Protein AF-A0A4Q6FLX8-F1 (afdb_monomer_lite)

Foldseek 3Di:
DDDDDDDDDDDDDDDDDDPDPVVVVVVVVVVVVVPPPPPPQQKEKEAEAAPDKDKKKKFFFPDVVVTDTDDIDIDIHPDIDIDGFGWMWIWWPQEIDIDGGDGHYYYYWYWAKEFEAELDDADPQAWWKKWHQRDPVVSDIDMDIPDGMTTYTAAWGWMQTLNRIDIDGNVPDPDRPHHYYHYFFWEKEAEADDPPDPPFFWKWKDAPPHPDPDIDIHTHPHIHIGHFHWMWIFFQQAIDIDGGDGSHYYYFFWFKEAEEEPPVDDCPVPCVPPVDDKWKDKQNDGTDDHGDMGTGGFAWIWIDIVVAPDIDIDGTDGPWYQYKYKDKDFQQDVDDPPDPVRRTDIHIDIHHDPDTDD

Radius of gyration: 36.58 Å; chains: 1; bounding box: 64×82×122 Å

pLDDT: mean 79.37, std 19.69, range [26.92, 97.81]

Structure (mmCIF, N/CA/C/O backbone):
data_AF-A0A4Q6FLX8-F1
#
_entry.id   AF-A0A4Q6FLX8-F1
#
loop_
_atom_site.group_PDB
_atom_site.id
_atom_site.type_symbol
_atom_site.label_atom_id
_atom_site.label_alt_id
_atom_site.label_comp_id
_atom_site.label_asym_id
_atom_site.label_entity_id
_atom_site.label_seq_id
_atom_site.pdbx_PDB_ins_code
_atom_site.Cartn_x
_atom_site.Cartn_y
_atom_site.Cartn_z
_atom_site.occupancy
_atom_site.B_iso_or_equiv
_atom_site.auth_seq_id
_atom_site.auth_comp_id
_atom_site.auth_asym_id
_atom_site.auth_atom_id
_atom_site.pdbx_PDB_model_num
ATOM 1 N N . MET A 1 1 ? 1.941 55.810 37.209 1.00 34.88 1 MET A N 1
ATOM 2 C CA . MET A 1 1 ? 1.527 57.046 37.904 1.00 34.88 1 MET A CA 1
ATOM 3 C C . MET A 1 1 ? 0.008 57.030 37.937 1.00 34.88 1 MET A C 1
ATOM 5 O O . MET A 1 1 ? -0.591 57.064 36.874 1.00 34.88 1 MET A O 1
ATOM 9 N N . THR A 1 2 ? -0.557 56.508 39.034 1.00 30.45 2 THR A N 1
ATOM 10 C CA . THR A 1 2 ? -1.204 57.294 40.120 1.00 30.45 2 THR A CA 1
ATOM 11 C C . THR A 1 2 ? -2.468 57.979 39.597 1.00 30.45 2 THR A C 1
ATOM 13 O O . THR A 1 2 ? -2.367 58.835 38.729 1.00 30.45 2 THR A O 1
ATOM 16 N N . GLU A 1 3 ? -3.657 57.429 39.898 1.00 26.92 3 GLU A N 1
ATOM 17 C CA . GLU A 1 3 ? -4.524 57.829 41.040 1.00 26.92 3 GLU A CA 1
ATOM 18 C C . GLU A 1 3 ? -4.882 59.326 40.972 1.00 26.92 3 GLU A C 1
ATOM 20 O O . GLU A 1 3 ? -4.012 60.145 40.723 1.00 26.92 3 GLU A O 1
ATOM 25 N N . SER A 1 4 ? -6.084 59.841 41.212 1.00 27.38 4 SER A N 1
ATOM 26 C CA . SER A 1 4 ? -7.339 59.439 41.870 1.00 27.38 4 SER A CA 1
ATOM 27 C C . SER A 1 4 ? -8.254 60.693 41.722 1.00 27.38 4 SER A C 1
ATOM 29 O O . SER A 1 4 ? -7.776 61.759 41.344 1.00 27.38 4 SER A O 1
ATOM 31 N N . PHE A 1 5 ? -9.583 60.676 41.860 1.00 28.30 5 PHE A N 1
ATOM 32 C CA . PHE A 1 5 ? -10.284 60.807 43.144 1.00 28.30 5 PHE A CA 1
ATOM 33 C C . PHE A 1 5 ? -11.814 60.923 42.927 1.00 28.30 5 PHE A C 1
ATOM 35 O O . PHE A 1 5 ? -12.266 61.677 42.074 1.00 28.30 5 PHE A O 1
ATOM 42 N N . SER A 1 6 ? -12.561 60.226 43.798 1.00 28.61 6 SER A N 1
ATOM 43 C CA . SER A 1 6 ? -13.711 60.679 44.618 1.00 28.61 6 SER A CA 1
ATOM 44 C C . SER A 1 6 ? -14.912 61.400 43.987 1.00 28.61 6 SER A C 1
ATOM 46 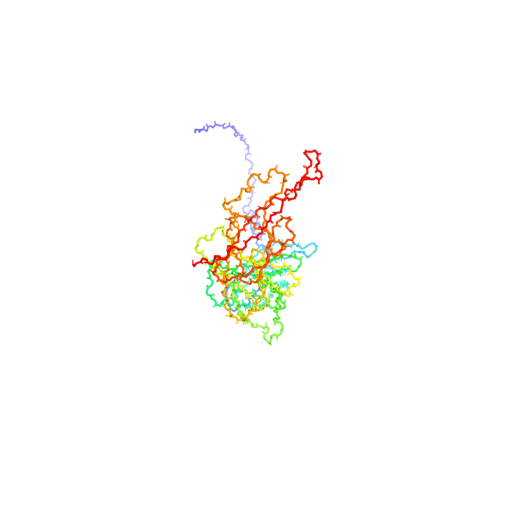O O . SER A 1 6 ? -14.759 62.496 43.472 1.00 28.61 6 SER A O 1
ATOM 48 N N . PHE A 1 7 ? -16.130 60.955 44.349 1.00 27.94 7 PHE A N 1
ATOM 49 C CA . PHE A 1 7 ? -17.047 61.820 45.119 1.00 27.94 7 PHE A CA 1
ATOM 50 C C . PHE A 1 7 ? -18.051 61.067 46.025 1.00 27.94 7 PHE A C 1
ATOM 52 O O . PHE A 1 7 ? -18.813 60.213 45.590 1.00 27.94 7 PHE A O 1
ATOM 59 N N . ARG A 1 8 ? -18.013 61.486 47.301 1.00 29.61 8 ARG A N 1
ATOM 60 C CA . ARG A 1 8 ? -19.031 61.596 48.372 1.00 29.61 8 ARG A CA 1
ATOM 61 C C . ARG A 1 8 ? -20.036 60.479 48.678 1.00 29.61 8 ARG A C 1
ATOM 63 O O . ARG A 1 8 ? -21.040 60.278 48.007 1.00 29.61 8 ARG A O 1
ATOM 70 N N . ALA A 1 9 ? -19.879 59.992 49.909 1.00 29.84 9 ALA A N 1
ATOM 71 C CA . ALA A 1 9 ? -20.915 59.405 50.744 1.00 29.84 9 ALA A CA 1
ATOM 72 C C . ALA A 1 9 ? -21.966 60.440 51.201 1.00 29.84 9 ALA A C 1
ATOM 74 O O . ALA A 1 9 ? -21.618 61.510 51.707 1.00 29.84 9 ALA A O 1
ATOM 75 N N . HIS A 1 10 ? -23.245 60.062 51.128 1.00 32.62 10 HIS A N 1
ATOM 76 C CA . HIS A 1 10 ? -24.324 60.676 51.899 1.00 32.62 10 HIS A CA 1
ATOM 77 C C . HIS A 1 10 ? -24.755 59.732 53.027 1.00 32.62 10 HIS A C 1
ATOM 79 O O . HIS A 1 10 ? -25.134 58.584 52.805 1.00 32.62 10 HIS A O 1
ATOM 85 N N . ARG A 1 11 ? -24.681 60.243 54.260 1.00 34.84 11 ARG A N 1
ATOM 86 C CA . ARG A 1 11 ? -25.178 59.607 55.485 1.00 34.84 11 ARG A CA 1
ATOM 87 C C . ARG A 1 11 ? -26.703 59.476 55.426 1.00 34.84 11 ARG A C 1
ATOM 89 O O . ARG A 1 11 ? -27.412 60.466 55.581 1.00 34.84 11 ARG A O 1
ATOM 96 N N . GLY A 1 12 ? -27.179 58.245 55.257 1.00 33.66 12 GLY A N 1
ATOM 97 C CA . GLY A 1 12 ? -28.560 57.828 55.480 1.00 33.66 12 GLY A CA 1
ATOM 98 C C . GLY A 1 12 ? -28.720 57.165 56.850 1.00 33.66 12 GLY A C 1
ATOM 99 O O . GLY A 1 12 ? -27.896 56.366 57.281 1.00 33.66 12 GLY A O 1
ATOM 100 N N . ARG A 1 13 ? -29.778 57.566 57.542 1.00 32.88 13 ARG A N 1
ATOM 101 C CA . ARG A 1 13 ? -30.163 57.287 58.930 1.00 32.88 13 ARG A CA 1
ATOM 102 C C . ARG A 1 13 ? -30.361 55.782 59.194 1.00 32.88 13 ARG A C 1
ATOM 104 O O . ARG A 1 13 ? -31.147 55.132 58.518 1.00 32.88 13 ARG A O 1
ATOM 111 N N . THR A 1 14 ? -29.707 55.247 60.222 1.00 35.56 14 THR A N 1
ATOM 112 C CA . THR A 1 14 ? -29.935 53.892 60.751 1.00 35.56 14 THR A CA 1
ATOM 113 C C . THR A 1 14 ? -31.302 53.782 61.432 1.00 35.56 14 THR A C 1
ATOM 115 O O . THR A 1 14 ? -31.499 54.358 62.503 1.00 35.56 14 THR A O 1
ATOM 118 N N . GLN A 1 15 ? -32.213 52.989 60.864 1.00 36.00 15 GLN A N 1
ATOM 119 C CA . GLN A 1 15 ? -33.313 52.361 61.599 1.00 36.00 15 GLN A CA 1
ATOM 120 C C . GLN A 1 15 ? -32.926 50.907 61.886 1.00 36.00 15 GLN A C 1
ATOM 122 O O . GLN A 1 15 ? -32.759 50.096 60.979 1.00 36.00 15 GLN A O 1
ATOM 127 N N . ARG A 1 16 ? -32.744 50.590 63.172 1.00 37.22 16 ARG A N 1
ATOM 128 C CA . ARG A 1 16 ? -32.606 49.216 63.659 1.00 37.22 16 ARG A CA 1
ATOM 129 C C . ARG A 1 16 ? -33.957 48.518 63.507 1.00 37.22 16 ARG A C 1
ATOM 131 O O . ARG A 1 16 ? -34.856 48.768 64.302 1.00 37.22 16 ARG A O 1
ATOM 138 N N . VAL A 1 17 ? -34.070 47.617 62.538 1.00 38.50 17 VAL A N 1
ATOM 139 C CA . VAL A 1 17 ? -35.048 46.527 62.591 1.00 38.50 17 VAL A CA 1
ATOM 140 C C . VAL A 1 17 ? -34.287 45.312 63.101 1.00 38.50 17 VAL A C 1
ATOM 142 O O . VAL A 1 17 ? -33.389 44.799 62.435 1.00 38.50 17 VAL A O 1
ATOM 145 N N . GLY A 1 18 ? -34.572 44.921 64.341 1.00 42.41 18 GLY A N 1
ATOM 146 C CA . GLY A 1 18 ? -33.979 43.745 64.959 1.00 42.41 18 GLY A CA 1
ATOM 147 C C . GLY A 1 18 ? -34.449 42.488 64.240 1.00 42.41 18 GLY A C 1
ATOM 148 O O . GLY A 1 18 ? -35.540 41.996 64.506 1.00 42.41 18 GLY A O 1
ATOM 149 N N . PHE A 1 19 ? -33.617 41.952 63.350 1.00 40.12 19 PHE A N 1
ATOM 150 C CA . PHE A 1 19 ? -33.752 40.570 62.913 1.00 40.12 19 PHE A CA 1
ATOM 151 C C . PHE A 1 19 ? -33.209 39.683 64.029 1.00 40.12 19 PHE A C 1
ATOM 153 O O . PHE A 1 19 ? -32.004 39.633 64.280 1.00 40.12 19 PHE A O 1
ATOM 160 N N . GLY A 1 20 ? -34.117 39.022 64.748 1.00 41.12 20 GLY A N 1
ATOM 161 C CA . GLY A 1 20 ? -33.762 38.021 65.743 1.00 41.12 20 GLY A CA 1
ATOM 162 C C . GLY A 1 20 ? -32.819 36.987 65.129 1.00 41.12 20 GLY A C 1
ATOM 163 O O . GLY A 1 20 ? -33.117 36.397 64.089 1.00 41.12 20 GLY A O 1
ATOM 164 N N . SER A 1 21 ? -31.687 36.756 65.794 1.00 49.25 21 SER A N 1
ATOM 165 C CA . SER A 1 21 ? -30.612 35.855 65.360 1.00 49.25 21 SER A CA 1
ATOM 166 C C . SER A 1 21 ? -31.076 34.423 65.071 1.00 49.25 21 SER A C 1
ATOM 168 O O . SER A 1 21 ? -30.398 33.693 64.362 1.00 49.25 21 SER A O 1
ATOM 170 N N . ARG A 1 22 ? -32.261 34.016 65.539 1.00 50.69 22 ARG A N 1
ATOM 171 C CA . ARG A 1 22 ? -32.847 32.700 65.243 1.00 50.69 22 ARG A CA 1
ATOM 172 C C . ARG A 1 22 ? -33.443 32.578 63.835 1.00 50.69 22 ARG A C 1
ATOM 174 O O . ARG A 1 22 ? -33.407 31.489 63.277 1.00 50.69 22 ARG A O 1
ATOM 181 N N . GLY A 1 23 ? -33.941 33.665 63.240 1.00 46.44 23 GLY A N 1
ATOM 182 C CA . GLY A 1 23 ? -34.522 33.641 61.888 1.00 46.44 23 GLY A CA 1
ATOM 183 C C . GLY A 1 23 ? -33.466 33.634 60.780 1.00 46.44 23 GLY A C 1
ATOM 184 O O . GLY A 1 23 ? -33.629 32.960 59.768 1.00 46.44 23 GLY A O 1
ATOM 185 N N . PHE A 1 24 ? -32.343 34.325 61.004 1.00 53.62 24 PHE A N 1
ATOM 186 C CA . PHE A 1 24 ? -31.239 34.397 60.043 1.00 53.62 24 PHE A CA 1
ATOM 187 C C . PHE A 1 24 ? -30.492 33.060 59.925 1.00 53.62 24 PHE A C 1
ATOM 189 O O . PHE A 1 24 ? -30.180 32.628 58.820 1.00 53.62 24 PHE A O 1
ATOM 196 N N . PHE A 1 25 ? -30.290 32.346 61.040 1.00 53.91 25 PHE A N 1
ATOM 197 C CA . PHE A 1 25 ? -29.694 31.006 61.011 1.00 53.91 25 PHE A CA 1
ATOM 198 C C . PHE A 1 25 ? -30.596 29.972 60.323 1.00 53.91 25 PHE A C 1
ATOM 200 O O . PHE A 1 25 ? -30.085 29.151 59.572 1.00 53.91 25 PHE A O 1
ATOM 207 N N . LEU A 1 26 ? -31.921 30.041 60.500 1.00 55.94 26 LEU A N 1
ATOM 208 C CA . LEU A 1 26 ? -32.872 29.150 59.818 1.00 55.94 26 LEU A CA 1
ATOM 209 C C . LEU A 1 26 ? -32.931 29.396 58.303 1.00 55.94 26 LEU A C 1
ATOM 211 O O . LEU A 1 26 ? -32.999 28.438 57.536 1.00 55.94 26 LEU A O 1
ATOM 215 N N . PHE A 1 27 ? -32.843 30.655 57.865 1.00 55.72 27 PHE A N 1
ATOM 216 C CA . PHE A 1 27 ? -32.839 31.005 56.442 1.00 55.72 27 PHE A CA 1
ATOM 217 C C . PHE A 1 27 ? -31.521 30.608 55.753 1.00 55.72 27 PHE A C 1
ATOM 219 O O . PHE A 1 27 ? -31.541 30.072 54.648 1.00 55.72 27 PHE A O 1
ATOM 226 N N . VAL A 1 28 ? -30.379 30.777 56.431 1.00 58.19 28 VAL A N 1
ATOM 227 C CA . VAL A 1 28 ? -29.067 30.321 55.937 1.00 58.19 28 VAL A CA 1
ATOM 228 C C . VAL A 1 28 ? -28.989 28.788 55.903 1.00 58.19 28 VAL A C 1
ATOM 230 O O . VAL A 1 28 ? -28.486 28.236 54.930 1.00 58.19 28 VAL A O 1
ATOM 233 N N . PHE A 1 29 ? -29.558 28.077 56.885 1.00 56.22 29 PHE A N 1
ATOM 234 C CA . PHE A 1 29 ? -29.611 26.607 56.861 1.00 56.22 29 PHE A CA 1
ATOM 235 C C . PHE A 1 29 ? -30.500 26.072 55.725 1.00 56.22 29 PHE A C 1
ATOM 237 O O . PHE A 1 29 ? -30.140 25.090 55.081 1.00 56.22 29 PHE A O 1
ATOM 244 N N . PHE A 1 30 ? -31.618 26.743 55.416 1.00 54.41 30 PHE A N 1
ATOM 245 C CA . PHE A 1 30 ? -32.470 26.386 54.273 1.00 54.41 30 PHE A CA 1
ATOM 246 C C . PHE A 1 30 ? -31.801 26.676 52.918 1.00 54.41 30 PHE A C 1
ATOM 248 O O . PHE A 1 30 ? -31.940 25.886 51.986 1.00 54.41 30 PHE A O 1
ATOM 255 N N . LEU A 1 31 ? -31.019 27.757 52.817 1.00 53.91 31 LEU A N 1
ATOM 256 C CA . LEU A 1 31 ? -30.215 28.073 51.628 1.00 53.91 31 LEU A CA 1
ATOM 257 C C . LEU A 1 31 ? -29.064 27.076 51.403 1.00 53.91 31 LEU A C 1
ATOM 259 O O . LEU A 1 31 ? -28.745 26.783 50.255 1.00 53.91 31 LEU A O 1
ATOM 263 N N . PHE A 1 32 ? -28.482 26.505 52.465 1.00 52.31 32 PHE A N 1
ATOM 264 C CA . PHE A 1 32 ? -27.481 25.432 52.355 1.00 52.31 32 PHE A CA 1
ATOM 265 C C . PHE A 1 32 ? -28.092 24.036 52.138 1.00 52.31 32 PHE A C 1
ATOM 267 O O . PHE A 1 32 ? -27.451 23.181 51.533 1.00 52.31 32 PHE A O 1
ATOM 274 N N . ALA A 1 33 ? -29.332 23.790 52.573 1.00 49.97 33 ALA A N 1
ATOM 275 C CA . ALA A 1 33 ? -30.015 22.515 52.333 1.00 49.97 33 ALA A CA 1
ATOM 276 C C . ALA A 1 33 ? -30.477 22.344 50.871 1.00 49.97 33 ALA A C 1
ATOM 278 O O . ALA A 1 33 ? -30.580 21.218 50.386 1.00 49.97 33 ALA A O 1
ATOM 279 N N . LEU A 1 34 ? -30.712 23.444 50.146 1.00 48.03 34 LEU A N 1
ATOM 280 C CA . LEU A 1 34 ? -31.161 23.419 48.747 1.00 48.03 34 LEU A CA 1
ATOM 281 C C . LEU A 1 34 ? -30.024 23.294 47.716 1.00 48.03 34 LEU A C 1
ATOM 283 O O . LEU A 1 34 ? -30.299 23.037 46.548 1.00 48.03 34 LEU A O 1
ATOM 287 N N . THR A 1 35 ? -28.753 23.424 48.109 1.00 47.66 35 THR A N 1
ATOM 288 C CA . THR A 1 35 ? -27.613 23.356 47.171 1.00 47.66 35 THR A CA 1
ATOM 289 C C . THR A 1 35 ? -27.012 21.959 47.001 1.00 47.66 35 THR A C 1
ATOM 291 O O . THR A 1 35 ? -26.123 21.787 46.168 1.00 47.66 35 THR A O 1
ATOM 294 N N . SER A 1 36 ? -27.508 20.941 47.717 1.00 45.00 36 SER A N 1
ATOM 295 C CA . SER A 1 36 ? -26.915 19.590 47.706 1.00 45.00 36 SER A CA 1
ATOM 296 C C . SER A 1 36 ? -27.810 18.485 47.134 1.00 45.00 36 SER A C 1
ATOM 298 O O . SER A 1 36 ? -27.519 17.302 47.291 1.00 45.00 36 SER A O 1
ATOM 300 N N . CYS A 1 37 ? -28.874 18.837 46.407 1.00 49.34 37 CYS A N 1
ATOM 301 C CA . CYS A 1 37 ? -29.593 17.881 45.561 1.00 49.34 37 CYS A CA 1
ATOM 302 C C . CYS A 1 37 ? -28.995 17.886 44.143 1.00 49.34 37 CYS A C 1
ATOM 304 O O . CYS A 1 37 ? -29.661 18.205 43.161 1.00 49.34 37 CYS A O 1
ATOM 306 N N . ARG A 1 38 ? -27.704 17.545 44.022 1.00 48.22 38 ARG A N 1
ATOM 307 C CA . ARG A 1 38 ? -27.191 17.047 42.741 1.00 48.22 38 ARG A CA 1
ATOM 308 C C . ARG A 1 38 ? -27.750 15.642 42.591 1.00 48.22 38 ARG A C 1
ATOM 310 O O . ARG A 1 38 ? -27.242 14.713 43.215 1.00 48.22 38 ARG A O 1
ATOM 317 N N . ILE A 1 39 ? -28.831 15.507 41.823 1.00 56.06 39 ILE A N 1
ATOM 318 C CA . ILE A 1 39 ? -29.319 14.206 41.363 1.00 56.06 39 ILE A CA 1
ATOM 319 C C . ILE A 1 39 ? -28.102 13.510 40.751 1.00 56.06 39 ILE A C 1
ATOM 321 O O . ILE A 1 39 ? -27.545 14.002 39.770 1.00 56.06 39 ILE A O 1
ATOM 325 N N . LYS A 1 40 ? -27.619 12.440 41.396 1.00 64.12 40 LYS A N 1
ATOM 326 C CA . LYS A 1 40 ? -26.563 11.608 40.821 1.00 64.12 40 LYS A CA 1
ATOM 327 C C . LYS A 1 40 ? -27.118 11.090 39.505 1.00 64.12 40 LYS A C 1
ATOM 329 O O . LYS A 1 40 ? -28.103 10.354 39.510 1.00 64.12 40 LYS A O 1
ATOM 334 N N . GLU A 1 41 ? -26.527 11.537 38.405 1.00 78.44 41 GLU A N 1
ATOM 335 C CA . GLU A 1 41 ? -26.862 11.036 37.081 1.00 78.44 41 GLU A CA 1
ATOM 336 C C . GLU A 1 41 ? -26.683 9.515 37.120 1.00 78.44 41 GLU A C 1
ATOM 338 O O . GLU A 1 41 ? -25.680 9.014 37.634 1.00 78.44 41 GLU A O 1
ATOM 343 N N . SER A 1 42 ? -27.701 8.769 36.698 1.00 89.12 42 SER A N 1
ATOM 344 C CA . SER A 1 42 ? -27.632 7.312 36.711 1.00 89.12 42 SER A CA 1
ATOM 345 C C . SER A 1 42 ? -26.542 6.858 35.749 1.00 89.12 42 SER A C 1
ATOM 347 O O . SER A 1 42 ? -26.577 7.242 34.581 1.00 89.12 42 SER A O 1
ATOM 349 N N . THR A 1 43 ? -25.606 6.040 36.219 1.00 92.50 43 THR A N 1
ATOM 350 C CA . THR A 1 43 ? -24.463 5.569 35.430 1.00 92.50 43 THR A CA 1
ATOM 351 C C . THR A 1 43 ? -24.562 4.080 35.124 1.00 92.50 43 THR A C 1
ATOM 353 O O . THR A 1 43 ? -25.126 3.327 35.918 1.00 92.50 43 THR A O 1
ATOM 356 N N . GLY A 1 44 ? -23.973 3.659 34.011 1.00 94.12 44 GLY A N 1
ATOM 357 C CA . GLY A 1 44 ? -23.599 2.272 33.739 1.00 94.12 44 GLY A CA 1
ATOM 358 C C . GLY A 1 44 ? -22.082 2.149 33.584 1.00 94.12 44 GLY A C 1
ATOM 359 O O . GLY A 1 44 ? -21.353 3.140 33.673 1.00 94.12 44 GLY A O 1
ATOM 360 N N . GLU A 1 45 ? -21.609 0.937 33.339 1.00 95.81 45 GLU A N 1
ATOM 361 C CA . GLU A 1 45 ? -20.198 0.636 33.123 1.00 95.81 45 GLU A CA 1
ATOM 362 C C . GLU A 1 45 ? -19.998 -0.034 31.769 1.00 95.81 45 GLU A C 1
ATOM 364 O O . GLU A 1 45 ? -20.772 -0.908 31.370 1.00 95.81 45 GLU A O 1
ATOM 369 N N . ILE A 1 46 ? -18.940 0.364 31.069 1.00 96.00 46 ILE A N 1
ATOM 370 C CA . ILE A 1 46 ? -18.510 -0.296 29.848 1.00 96.00 46 ILE A CA 1
ATOM 371 C C . ILE A 1 46 ? -17.091 -0.829 29.977 1.00 96.00 46 ILE A C 1
ATOM 373 O O . ILE A 1 46 ? -16.190 -0.139 30.446 1.00 96.00 46 ILE A O 1
ATOM 377 N N . LEU A 1 47 ? -16.893 -2.064 29.528 1.00 96.62 47 LEU A N 1
ATOM 378 C CA . LEU A 1 47 ? -15.592 -2.710 29.435 1.00 96.62 47 LEU A CA 1
ATOM 379 C C . LEU A 1 47 ? -15.375 -3.181 28.000 1.00 96.62 47 LEU A C 1
ATOM 381 O O . LEU A 1 47 ? -16.141 -3.998 27.495 1.00 96.62 47 LEU A O 1
ATOM 385 N N . VAL A 1 48 ? -14.304 -2.723 27.358 1.00 97.00 48 VAL A N 1
ATOM 386 C CA . VAL A 1 48 ? -13.877 -3.257 26.059 1.00 97.00 48 VAL A CA 1
ATOM 387 C C . VAL A 1 48 ? -12.644 -4.123 26.280 1.00 97.00 48 VAL A C 1
ATOM 389 O O . VAL A 1 48 ? -11.584 -3.619 26.653 1.00 97.00 48 VAL A O 1
ATOM 392 N N . ARG A 1 49 ? -12.787 -5.437 26.099 1.00 96.94 49 ARG A N 1
ATOM 393 C CA . ARG A 1 49 ? -11.694 -6.407 26.252 1.00 96.94 49 ARG A CA 1
ATOM 394 C C . ARG A 1 49 ? -10.874 -6.468 24.968 1.00 96.94 49 ARG A C 1
ATOM 396 O O . ARG A 1 49 ? -11.458 -6.565 23.896 1.00 96.94 49 ARG A O 1
ATOM 403 N N . ALA A 1 50 ? -9.550 -6.479 25.073 1.00 96.31 50 ALA A N 1
ATOM 404 C CA . ALA A 1 50 ? -8.638 -6.639 23.936 1.00 96.31 50 ALA A CA 1
ATOM 405 C C . ALA A 1 50 ? -7.406 -7.471 24.336 1.00 96.31 50 ALA A C 1
ATOM 407 O O . ALA A 1 50 ? -7.095 -7.530 25.530 1.00 96.31 50 ALA A O 1
ATOM 408 N N . PRO A 1 51 ? -6.668 -8.090 23.391 1.00 94.44 51 PRO A N 1
ATOM 409 C CA . PRO A 1 51 ? -5.482 -8.881 23.730 1.00 94.44 51 PRO A CA 1
ATOM 410 C C . PRO A 1 51 ? -4.363 -8.035 24.351 1.00 94.44 51 PRO A C 1
ATOM 412 O O . PRO A 1 51 ? -3.608 -8.528 25.182 1.00 94.44 51 PRO A O 1
ATOM 415 N N . ASN A 1 52 ? -4.281 -6.757 23.970 1.00 89.75 52 ASN A N 1
ATOM 416 C CA . ASN A 1 52 ? -3.246 -5.815 24.387 1.00 89.75 52 ASN A CA 1
ATOM 417 C C . ASN A 1 52 ? -3.855 -4.494 24.891 1.00 89.75 52 ASN A C 1
ATOM 419 O O . ASN A 1 52 ? -4.996 -4.174 24.544 1.00 89.75 52 ASN A O 1
ATOM 423 N N . PRO A 1 53 ? -3.123 -3.716 25.713 1.00 91.44 53 PRO A N 1
ATOM 424 C CA . PRO A 1 53 ? -3.558 -2.386 26.125 1.00 91.44 53 PRO A CA 1
ATOM 425 C C . PRO A 1 53 ? -3.596 -1.414 24.936 1.00 91.44 53 PRO A C 1
ATOM 427 O O . PRO A 1 53 ? -2.964 -1.627 23.903 1.00 91.44 53 PRO A O 1
ATOM 430 N N . GLY A 1 54 ? -4.333 -0.322 25.100 1.00 92.81 54 GLY A N 1
ATOM 431 C CA . GLY A 1 54 ? -4.525 0.715 24.090 1.00 92.81 54 GLY A CA 1
ATOM 432 C C . GLY A 1 54 ? -5.809 1.487 24.367 1.00 92.81 54 GLY A C 1
ATOM 433 O O . GLY A 1 54 ? -6.447 1.262 25.397 1.00 92.81 54 GLY A O 1
ATOM 434 N N . ASN A 1 55 ? -6.199 2.351 23.435 1.00 95.75 55 ASN A N 1
ATOM 435 C CA . ASN A 1 55 ? -7.350 3.232 23.602 1.00 95.75 55 ASN A CA 1
ATOM 436 C C . ASN A 1 55 ? -8.404 3.015 22.509 1.00 95.75 55 ASN A C 1
ATOM 438 O O . ASN A 1 55 ? -8.094 2.545 21.412 1.00 95.75 55 ASN A O 1
ATOM 442 N N . PHE A 1 56 ? -9.637 3.400 22.818 1.00 95.19 56 PHE A N 1
ATOM 443 C CA . PHE A 1 56 ? -10.760 3.485 21.890 1.00 95.19 56 PHE A CA 1
ATOM 444 C C . PHE A 1 56 ? -11.525 4.790 22.116 1.00 95.19 56 PHE A C 1
ATOM 446 O O . PHE A 1 56 ? -11.446 5.396 23.186 1.00 95.19 56 PHE A O 1
ATOM 453 N N . GLU A 1 57 ? -12.268 5.228 21.109 1.00 94.75 57 GLU A N 1
ATOM 454 C CA . GLU A 1 57 ? -13.046 6.465 21.174 1.00 94.75 57 GLU A CA 1
ATOM 455 C C . GLU A 1 57 ? -14.510 6.171 21.485 1.00 94.75 57 GLU A C 1
ATOM 457 O O . GLU A 1 57 ? -15.057 5.133 21.104 1.00 94.75 57 GLU A O 1
ATOM 462 N N . ILE A 1 58 ? -15.148 7.100 22.189 1.00 95.56 58 ILE A N 1
ATOM 463 C CA . ILE A 1 58 ? -16.534 6.998 22.625 1.00 95.56 58 ILE A CA 1
ATOM 464 C C . ILE A 1 58 ? -17.222 8.327 22.344 1.00 95.56 58 ILE A C 1
ATOM 466 O O . ILE A 1 58 ? -16.804 9.368 22.851 1.00 95.56 58 ILE A O 1
ATOM 470 N N . TYR A 1 59 ? -18.325 8.280 21.608 1.00 93.81 59 TYR A N 1
ATOM 471 C CA . TYR A 1 59 ? -19.159 9.438 21.320 1.00 93.81 59 TYR A CA 1
ATOM 472 C C . TYR A 1 59 ? -20.559 9.238 21.893 1.00 93.81 59 TYR A C 1
ATOM 474 O O . TYR A 1 59 ? -21.214 8.241 21.594 1.00 93.81 59 TYR A O 1
ATOM 482 N N . ARG A 1 60 ? -21.056 10.181 22.703 1.00 93.62 60 ARG A N 1
ATOM 483 C CA . ARG A 1 60 ? -22.459 10.157 23.157 1.00 93.62 60 ARG A CA 1
ATOM 484 C C . ARG A 1 60 ? -23.363 10.671 22.039 1.00 93.62 60 ARG A C 1
ATOM 486 O O . ARG A 1 60 ? -23.143 11.777 21.547 1.00 93.62 60 ARG A O 1
ATOM 493 N N . ILE A 1 61 ? -24.376 9.891 21.676 1.00 91.06 61 ILE A N 1
ATOM 494 C CA . ILE A 1 61 ? -25.368 10.235 20.653 1.00 91.06 61 ILE A CA 1
ATOM 495 C C . ILE A 1 61 ? -26.584 10.885 21.328 1.00 91.06 61 ILE A C 1
ATOM 497 O O . ILE A 1 61 ? -27.147 10.317 22.264 1.00 91.06 61 ILE A O 1
ATOM 501 N N . GLU A 1 62 ? -26.998 12.057 20.842 1.00 88.31 62 GLU A N 1
ATOM 502 C CA . GLU A 1 62 ? -28.244 12.729 21.259 1.00 88.31 62 GLU A CA 1
ATOM 503 C C . GLU A 1 62 ? -29.436 12.303 20.416 1.00 88.31 62 GLU A C 1
ATOM 505 O O . GLU A 1 62 ? -30.497 11.952 20.925 1.00 88.31 62 GLU A O 1
ATOM 510 N N . SER A 1 63 ? -29.226 12.344 19.105 1.00 82.12 63 SER A N 1
ATOM 511 C CA . SER A 1 63 ? -30.210 12.057 18.080 1.00 82.12 63 SER A CA 1
ATOM 512 C C . SER A 1 63 ? -29.524 11.281 16.968 1.00 82.12 63 SER A C 1
ATOM 514 O O . SER A 1 63 ? -28.361 11.532 16.645 1.00 82.12 63 SER A O 1
ATOM 516 N N . GLU A 1 64 ? -30.236 10.319 16.392 1.00 77.69 64 GLU A N 1
ATOM 517 C CA . GLU A 1 64 ? -29.777 9.587 15.211 1.00 77.69 64 GLU A CA 1
ATOM 518 C C . GLU A 1 64 ? -30.221 10.248 13.901 1.00 77.69 64 GLU A C 1
ATOM 520 O O . GLU A 1 64 ? -29.635 9.967 12.854 1.00 77.69 64 GLU A O 1
ATOM 525 N N . GLU A 1 65 ? -31.216 11.140 13.956 1.00 82.88 65 GLU A N 1
ATOM 526 C CA . GLU A 1 65 ? -31.809 11.811 12.797 1.00 82.88 65 GLU A CA 1
ATOM 527 C C . GLU A 1 65 ? -32.163 13.275 13.136 1.00 82.88 65 GLU A C 1
ATOM 529 O O . GLU A 1 65 ? -33.224 13.546 13.701 1.00 82.88 65 GLU A O 1
ATOM 534 N N . PRO A 1 66 ? -31.296 14.253 12.812 1.00 78.38 66 PRO A N 1
ATOM 535 C CA . PRO A 1 66 ? -29.940 14.095 12.281 1.00 78.38 66 PRO A CA 1
ATOM 536 C C . PRO A 1 66 ? -28.979 13.534 13.338 1.00 78.38 66 PRO A C 1
ATOM 538 O O . PRO A 1 66 ? -29.152 13.777 14.530 1.00 78.38 66 PRO A O 1
ATOM 541 N N . LEU A 1 67 ? -27.941 12.821 12.892 1.00 82.94 67 LEU A N 1
ATOM 542 C CA . LEU A 1 67 ? -26.893 12.305 13.771 1.00 82.94 67 LEU A CA 1
ATOM 543 C C . LEU A 1 67 ? -26.193 13.459 14.508 1.00 82.94 67 LEU A C 1
ATOM 545 O O . LEU A 1 67 ? -25.535 14.289 13.879 1.00 82.94 67 LEU A O 1
ATOM 549 N N . GLN A 1 68 ? -26.328 13.494 15.832 1.00 82.50 68 GLN A N 1
ATOM 550 C CA . GLN A 1 68 ? -25.760 14.529 16.698 1.00 82.50 68 GLN A CA 1
ATOM 551 C C . GLN A 1 68 ? -24.942 13.901 17.825 1.00 82.50 68 GLN A C 1
ATOM 553 O O . GLN A 1 68 ? -25.433 13.050 18.570 1.00 82.50 68 GLN A O 1
ATOM 558 N N . PHE A 1 69 ? -23.691 14.349 17.947 1.00 85.62 69 PHE A N 1
ATOM 559 C CA . PHE A 1 69 ? -22.768 13.942 19.002 1.00 85.62 69 PHE A CA 1
ATOM 560 C C . PHE A 1 69 ? -22.643 15.051 20.048 1.00 85.62 69 PHE A C 1
ATOM 562 O O . PHE A 1 69 ? -22.450 16.212 19.692 1.00 85.62 69 PHE A O 1
ATOM 569 N N . ILE A 1 70 ? -22.729 14.691 21.330 1.00 84.94 70 ILE A N 1
ATOM 570 C CA . ILE A 1 70 ? -22.741 15.660 22.445 1.00 84.94 70 ILE A CA 1
ATOM 571 C C . ILE A 1 70 ? -21.396 15.718 23.166 1.00 84.94 70 ILE A C 1
ATOM 573 O O . ILE A 1 70 ? -21.017 16.745 23.724 1.00 84.94 70 ILE A O 1
ATOM 577 N N . SER A 1 71 ? -20.677 14.599 23.204 1.00 83.56 71 SER A N 1
ATOM 578 C CA . SER A 1 71 ? -19.372 14.520 23.849 1.00 83.56 71 SER A CA 1
ATOM 579 C C . SER A 1 71 ? -18.510 13.433 23.233 1.00 83.56 71 SER A C 1
ATOM 581 O O . SER A 1 71 ? -19.019 12.402 22.791 1.00 83.56 71 SER A O 1
ATOM 583 N N . GLU A 1 72 ? -17.205 13.686 23.247 1.00 89.69 72 GLU A N 1
ATOM 584 C CA . GLU A 1 72 ? -16.143 12.754 22.889 1.00 89.69 72 GLU A CA 1
ATOM 585 C C . GLU A 1 72 ? -15.367 12.388 24.154 1.00 89.69 72 GLU A C 1
ATOM 587 O O . GLU A 1 72 ? -15.053 13.245 24.985 1.00 89.69 72 GLU A O 1
ATOM 592 N N . GLN A 1 73 ? -15.094 11.100 24.318 1.00 92.12 73 GLN A N 1
ATOM 593 C CA . GLN A 1 73 ? -14.312 10.548 25.413 1.00 92.12 73 GLN A CA 1
ATOM 594 C C . GLN A 1 73 ? -13.388 9.458 24.876 1.00 92.12 73 GLN A C 1
ATOM 596 O O . GLN A 1 73 ? -13.667 8.831 23.855 1.00 92.12 73 GLN A O 1
ATOM 601 N N . VAL A 1 74 ? -12.301 9.208 25.599 1.00 94.56 74 VAL A N 1
ATOM 602 C CA . VAL A 1 74 ? -11.357 8.133 25.293 1.00 94.56 74 VAL A CA 1
ATOM 603 C C . VAL A 1 74 ? -11.456 7.086 26.393 1.00 94.56 74 VAL A C 1
ATOM 605 O O . VAL A 1 74 ? -11.321 7.407 27.574 1.00 94.56 74 VAL A O 1
ATOM 608 N N . GLY A 1 75 ? -11.715 5.843 26.001 1.00 94.19 75 GLY A N 1
ATOM 609 C CA . GLY A 1 75 ? -11.646 4.679 26.874 1.00 94.19 75 GLY A CA 1
ATOM 610 C C . GLY A 1 75 ? -10.324 3.935 26.703 1.00 94.19 75 GLY A C 1
ATOM 611 O O . GLY A 1 75 ? -9.690 4.012 25.651 1.00 94.19 75 GLY A O 1
ATOM 612 N N . SER A 1 76 ? -9.932 3.185 27.731 1.00 97.31 76 SER A N 1
ATOM 613 C CA . SER A 1 76 ? -8.760 2.302 27.706 1.00 97.31 76 SER A CA 1
ATOM 614 C C . SER A 1 76 ? -9.214 0.846 27.643 1.00 97.31 76 SER A C 1
ATOM 616 O O . SER A 1 76 ? -10.094 0.438 28.405 1.00 97.31 76 SER A O 1
ATOM 618 N N . TYR A 1 77 ? -8.614 0.033 26.773 1.00 97.00 77 TYR A N 1
ATOM 619 C CA . TYR A 1 77 ? -8.917 -1.399 26.729 1.00 97.00 77 TYR A CA 1
ATOM 620 C C . TYR A 1 77 ? -8.603 -2.074 28.065 1.00 97.00 77 TYR A C 1
ATOM 622 O O . TYR A 1 77 ? -7.650 -1.717 28.760 1.00 97.00 77 TYR A O 1
ATOM 630 N N . ASN A 1 78 ? -9.392 -3.097 28.393 1.00 96.62 78 ASN A N 1
ATOM 631 C CA . ASN A 1 78 ? -9.277 -3.897 29.613 1.00 96.62 78 ASN A CA 1
ATOM 632 C C . ASN A 1 78 ? -9.463 -3.104 30.921 1.00 96.62 78 ASN A C 1
ATOM 634 O O . ASN A 1 78 ? -9.185 -3.636 31.995 1.00 96.62 78 ASN A O 1
ATOM 638 N N . GLN A 1 79 ? -9.955 -1.864 30.850 1.00 96.88 79 GLN A N 1
ATOM 639 C CA . GLN A 1 79 ? -10.307 -1.055 32.012 1.00 96.88 79 GLN A CA 1
ATOM 640 C C . GLN A 1 79 ? -11.795 -0.690 31.957 1.00 96.88 79 GLN A C 1
ATOM 642 O O . GLN A 1 79 ? -12.264 -0.213 30.922 1.00 96.88 79 GLN A O 1
ATOM 647 N N . PRO A 1 80 ? -12.555 -0.923 33.039 1.00 96.19 80 PRO A N 1
ATOM 648 C CA . PRO A 1 80 ? -13.943 -0.502 33.098 1.00 96.19 80 PRO A CA 1
ATOM 649 C C . PRO A 1 80 ? -14.042 1.026 33.132 1.00 96.19 80 PRO A C 1
ATOM 651 O O . PRO A 1 80 ? -13.295 1.696 33.848 1.00 96.19 80 PRO A O 1
ATOM 654 N N . LEU A 1 81 ? -14.991 1.570 32.376 1.00 95.50 81 LEU A N 1
ATOM 655 C CA . LEU A 1 81 ? -15.286 2.995 32.315 1.00 95.50 81 LEU A CA 1
ATOM 656 C C . LEU A 1 81 ? -16.738 3.239 32.716 1.00 95.50 81 LEU A C 1
ATOM 658 O O . LEU A 1 81 ? -17.671 2.745 32.083 1.00 95.50 81 LEU A O 1
ATOM 662 N N . THR A 1 82 ? -16.934 4.040 33.758 1.00 95.44 82 THR A N 1
ATOM 663 C CA . THR A 1 82 ? -18.264 4.480 34.178 1.00 95.44 82 THR A CA 1
ATOM 664 C C . THR A 1 82 ? -18.735 5.640 33.305 1.00 95.44 82 THR A C 1
ATOM 666 O O . THR A 1 82 ? -18.070 6.673 33.227 1.00 95.44 82 THR A O 1
ATOM 669 N N . LEU A 1 83 ? -19.906 5.493 32.691 1.00 93.94 83 LEU A N 1
ATOM 670 C CA . LEU A 1 83 ? -20.533 6.502 31.839 1.00 93.94 83 L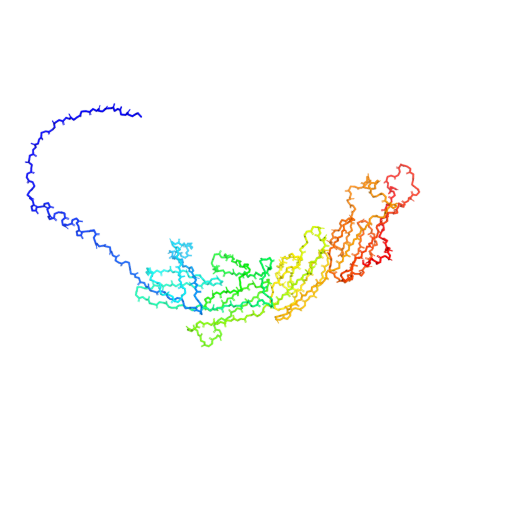EU A CA 1
ATOM 671 C C . LEU A 1 83 ? -21.962 6.784 32.321 1.00 93.94 83 LEU A C 1
ATOM 673 O O . LEU A 1 83 ? -22.610 5.890 32.871 1.00 93.94 83 LEU A O 1
ATOM 677 N N . PRO A 1 84 ? -22.498 8.000 32.117 1.00 93.50 84 PRO A N 1
ATOM 678 C CA . PRO A 1 84 ? -23.928 8.248 32.269 1.00 93.50 84 PRO A CA 1
ATOM 679 C C . PRO A 1 84 ? -24.766 7.273 31.431 1.00 93.50 84 PRO A C 1
ATOM 681 O O . PRO A 1 84 ? -24.328 6.784 30.395 1.00 93.50 84 PRO A O 1
ATOM 684 N N . ALA A 1 85 ? -25.994 6.992 31.853 1.00 93.00 85 ALA A N 1
ATOM 685 C CA . ALA A 1 85 ? -26.923 6.237 31.024 1.00 93.00 85 ALA A CA 1
ATOM 686 C C . ALA A 1 85 ? -27.231 7.018 29.729 1.00 93.00 85 ALA A C 1
ATOM 688 O O . ALA A 1 85 ? -27.398 8.245 29.738 1.00 93.00 85 ALA A O 1
ATOM 689 N N . GLY A 1 86 ? -27.305 6.317 28.600 1.00 92.94 86 GLY A N 1
ATOM 690 C CA . GLY A 1 86 ? -27.498 6.957 27.301 1.00 92.94 86 GLY A CA 1
ATOM 691 C C . GLY A 1 86 ? -27.115 6.083 26.115 1.00 92.94 86 GLY A C 1
ATOM 692 O O . GLY A 1 86 ? -26.808 4.903 26.269 1.00 92.94 86 GLY A O 1
ATOM 693 N N . HIS A 1 87 ? -27.148 6.680 24.925 1.00 94.56 87 HIS A N 1
ATOM 694 C CA . HIS A 1 87 ? -26.741 6.035 23.683 1.00 94.56 87 HIS A CA 1
ATOM 695 C C . HIS A 1 87 ? -25.320 6.468 23.302 1.00 94.56 87 HIS A C 1
ATOM 697 O O . HIS A 1 87 ? -24.998 7.658 23.326 1.00 94.56 87 HIS A O 1
ATOM 703 N N . TYR A 1 88 ? -24.472 5.501 22.964 1.00 94.75 88 TYR A N 1
ATOM 704 C CA . TYR A 1 88 ? -23.058 5.703 22.679 1.00 94.75 88 TYR A CA 1
ATOM 705 C C . TYR A 1 88 ? -22.648 5.019 21.377 1.00 94.75 88 TYR A C 1
ATOM 707 O O . TYR A 1 88 ? -23.097 3.918 21.073 1.00 94.75 88 TYR A O 1
ATOM 715 N N . LEU A 1 89 ? -21.750 5.664 20.640 1.00 94.44 89 LEU A N 1
ATOM 716 C CA . LEU A 1 89 ? -20.981 5.084 19.548 1.00 94.44 89 LEU A CA 1
ATOM 717 C C . LEU A 1 89 ? -19.564 4.833 20.044 1.00 94.44 89 LEU A C 1
ATOM 719 O O . LEU A 1 89 ? -18.893 5.761 20.489 1.00 94.44 89 LEU A O 1
ATOM 723 N N . ILE A 1 90 ? -19.109 3.594 19.952 1.00 95.06 90 ILE A N 1
ATOM 724 C CA . ILE A 1 90 ? -17.761 3.194 20.347 1.00 95.06 90 ILE A CA 1
ATOM 725 C C . ILE A 1 90 ? -16.996 2.887 19.079 1.00 95.06 90 ILE A C 1
ATOM 727 O O . ILE A 1 90 ? -17.474 2.096 18.272 1.00 95.06 90 ILE A O 1
ATOM 731 N N . LEU A 1 91 ? -15.834 3.507 18.902 1.00 93.62 91 LEU A N 1
ATOM 732 C CA . LEU A 1 91 ? -14.989 3.335 17.728 1.00 93.62 91 LEU A CA 1
ATOM 733 C C . LEU A 1 91 ? -13.647 2.723 18.131 1.00 93.62 91 LEU A C 1
ATOM 735 O O . LEU A 1 91 ? -12.933 3.273 18.971 1.00 93.62 91 LEU A O 1
ATOM 739 N N . ALA A 1 92 ? -13.270 1.631 17.473 1.00 93.81 92 ALA A N 1
ATOM 740 C CA . ALA A 1 92 ? -11.960 0.999 17.613 1.00 93.81 92 ALA A CA 1
ATOM 741 C C . ALA A 1 92 ? -11.368 0.771 16.222 1.00 93.81 92 ALA A C 1
ATOM 743 O O . ALA A 1 92 ? -11.877 -0.054 15.461 1.00 93.81 92 ALA A O 1
ATOM 744 N N . ASP A 1 93 ? -10.335 1.542 15.880 1.00 92.75 93 ASP A N 1
ATOM 745 C CA . ASP A 1 93 ? -9.709 1.552 14.555 1.00 92.75 93 ASP A CA 1
ATOM 746 C C . ASP A 1 93 ? -10.752 1.457 13.424 1.00 92.75 93 ASP A C 1
ATOM 748 O O . ASP A 1 93 ? -11.620 2.320 13.313 1.00 92.75 93 ASP A O 1
ATOM 752 N N . CYS A 1 94 ? -10.731 0.378 12.642 1.00 91.44 94 CYS A N 1
ATOM 753 C CA . CYS A 1 94 ? -11.633 0.124 11.518 1.00 91.44 94 CYS A CA 1
ATOM 754 C C . CYS A 1 94 ? -13.003 -0.466 11.898 1.00 91.44 94 CYS A C 1
ATOM 756 O O . CYS A 1 94 ? -13.595 -1.224 11.128 1.00 91.44 94 CYS A O 1
ATOM 758 N N . SER A 1 95 ? -13.510 -0.183 13.094 1.00 92.81 95 SER A N 1
ATOM 759 C CA . SER A 1 95 ? -14.773 -0.748 13.567 1.00 92.81 95 SER A CA 1
ATOM 760 C C . SER A 1 95 ? -15.522 0.158 14.522 1.00 92.81 95 SER A C 1
ATOM 762 O O . SER A 1 95 ? -14.953 1.059 15.141 1.00 92.81 95 SER A O 1
ATOM 764 N N . TYR A 1 96 ? -16.811 -0.138 14.659 1.00 92.88 96 TYR A N 1
ATOM 765 C CA . TYR A 1 96 ? -17.697 0.549 15.573 1.00 92.88 96 TYR A CA 1
ATOM 766 C C . TYR A 1 96 ? -18.736 -0.389 16.180 1.00 92.88 96 TYR A C 1
ATOM 768 O O . TYR A 1 96 ? -19.046 -1.430 15.602 1.00 92.88 96 TYR A O 1
ATOM 776 N N . GLU A 1 97 ? -19.299 0.030 17.309 1.00 92.94 97 GLU A N 1
ATOM 777 C CA . GLU A 1 97 ? -20.480 -0.570 17.927 1.00 92.94 97 GLU A CA 1
ATOM 778 C C . GLU A 1 97 ? -21.365 0.536 18.518 1.00 92.94 97 GLU A C 1
ATOM 780 O O . GLU A 1 97 ? -20.871 1.472 19.153 1.00 92.94 97 GLU A O 1
ATOM 785 N N . SER A 1 98 ? -22.679 0.428 18.321 1.00 93.00 98 SER A N 1
ATOM 786 C CA . SER A 1 98 ? -23.667 1.299 18.966 1.00 93.00 98 SER A CA 1
ATOM 787 C C . SER A 1 98 ? -24.208 0.626 20.224 1.00 93.00 98 SER A C 1
ATOM 789 O O . SER A 1 98 ? -24.731 -0.484 20.170 1.00 93.00 98 SER A O 1
ATOM 791 N N . VAL A 1 99 ? -24.093 1.297 21.369 1.00 94.00 99 VAL A N 1
ATOM 792 C CA . VAL A 1 99 ? -24.450 0.748 22.681 1.00 94.00 99 VAL A CA 1
ATOM 793 C C . VAL A 1 99 ? -25.422 1.669 23.397 1.00 94.00 99 VAL A C 1
ATOM 795 O O . VAL A 1 99 ? -25.121 2.831 23.664 1.00 94.00 99 VAL A O 1
ATOM 798 N N . ILE A 1 100 ? -26.575 1.126 23.779 1.00 94.19 100 ILE A N 1
ATOM 799 C CA . ILE A 1 100 ? -27.502 1.776 24.708 1.00 94.19 100 ILE A CA 1
ATOM 800 C C . ILE A 1 100 ? -27.162 1.282 26.112 1.00 94.19 100 ILE A C 1
ATOM 802 O O . ILE A 1 100 ? -27.384 0.114 26.417 1.00 94.19 100 ILE A O 1
ATOM 806 N N . LEU A 1 101 ? -26.630 2.167 26.952 1.00 93.88 101 LEU A N 1
ATOM 807 C CA . LEU A 1 101 ? -26.215 1.861 28.316 1.00 93.88 101 LEU A CA 1
ATOM 808 C C . LEU A 1 101 ? -27.316 2.250 29.305 1.00 93.88 101 LEU A C 1
ATOM 810 O O . LEU A 1 101 ? -27.643 3.433 29.452 1.00 93.88 101 LEU A O 1
ATOM 814 N N . ARG A 1 102 ? -27.901 1.262 29.986 1.00 93.25 102 ARG A N 1
ATOM 815 C CA . ARG A 1 102 ? -28.950 1.481 30.991 1.00 93.25 102 ARG A CA 1
ATOM 816 C C . ARG A 1 102 ? -28.354 1.760 32.382 1.00 93.25 102 ARG A C 1
ATOM 818 O O . ARG A 1 102 ? -27.197 1.431 32.644 1.00 93.25 102 ARG A O 1
ATOM 825 N N . PRO A 1 103 ? -29.133 2.355 33.307 1.00 92.81 103 PRO A N 1
ATOM 826 C CA . PRO A 1 103 ? -28.709 2.541 34.694 1.00 92.81 103 PRO A CA 1
ATOM 827 C C . PRO A 1 103 ? -28.229 1.238 35.342 1.00 92.81 103 PRO A C 1
ATOM 829 O O . PRO A 1 103 ? -28.946 0.239 35.316 1.00 92.81 103 PRO A O 1
ATOM 832 N N . SER A 1 104 ? -27.040 1.271 35.947 1.00 92.00 104 SER A N 1
ATOM 833 C CA . SER A 1 104 ? -26.399 0.137 36.630 1.00 92.00 104 SER A CA 1
ATOM 834 C C . SER A 1 104 ? -26.152 -1.094 35.747 1.00 92.00 104 SER A C 1
ATOM 836 O O . SER A 1 104 ? -25.926 -2.184 36.268 1.00 92.00 104 SER A O 1
ATOM 838 N N . GLU A 1 105 ? -26.195 -0.934 34.422 1.00 94.25 105 GLU A N 1
ATOM 839 C CA . GLU A 1 105 ? -25.830 -1.985 33.476 1.00 94.25 105 GLU A CA 1
ATOM 840 C C . GLU A 1 105 ? -24.311 -2.056 33.323 1.00 94.25 105 GLU A C 1
ATOM 842 O O . GLU A 1 105 ? -23.652 -1.030 33.150 1.00 94.25 105 GLU A O 1
ATOM 847 N N . ASN A 1 106 ? -23.781 -3.280 33.322 1.00 94.12 106 ASN A N 1
ATOM 848 C CA . ASN A 1 106 ? -22.404 -3.557 32.938 1.00 94.12 106 ASN A CA 1
ATOM 849 C C . ASN A 1 106 ? -22.416 -4.144 31.530 1.00 94.12 106 ASN A C 1
ATOM 851 O O . ASN A 1 106 ? -22.915 -5.251 31.316 1.00 94.12 106 ASN A O 1
ATOM 855 N N . ARG A 1 107 ? -21.868 -3.404 30.569 1.00 94.94 107 ARG A N 1
ATOM 856 C CA . ARG A 1 107 ? -21.757 -3.839 29.180 1.00 94.94 107 ARG A CA 1
ATOM 857 C C . ARG A 1 107 ? -20.318 -4.230 28.875 1.00 94.94 107 ARG A C 1
ATOM 859 O O . ARG A 1 107 ? -19.393 -3.460 29.120 1.00 94.94 107 ARG A O 1
ATOM 866 N N . THR A 1 108 ? -20.124 -5.407 28.292 1.00 95.81 108 THR A N 1
ATOM 867 C CA . THR A 1 108 ? -18.809 -5.848 27.817 1.00 95.81 108 THR A CA 1
ATOM 868 C C . THR A 1 108 ? -18.813 -5.979 26.302 1.00 95.81 108 THR A C 1
ATOM 870 O O . THR A 1 108 ? -19.717 -6.589 25.738 1.00 95.81 108 THR A O 1
ATOM 873 N N . LEU A 1 109 ? -17.798 -5.406 25.658 1.00 95.62 109 LEU A N 1
ATOM 874 C CA . LEU A 1 109 ? -17.491 -5.589 24.243 1.00 95.62 109 LEU A CA 1
ATOM 875 C C . LEU A 1 109 ? -16.141 -6.288 24.093 1.00 95.62 109 LEU A C 1
ATOM 877 O O . LEU A 1 109 ? -15.295 -6.240 24.990 1.00 95.62 109 LEU A O 1
ATOM 881 N N . VAL A 1 110 ? -15.931 -6.903 22.934 1.00 95.69 110 VAL A N 1
ATOM 882 C CA . VAL A 1 110 ? -14.689 -7.597 22.593 1.00 95.69 110 VAL A CA 1
ATOM 883 C C . VAL A 1 110 ? -14.086 -6.948 21.355 1.00 95.69 110 VAL A C 1
ATOM 885 O O . VAL A 1 110 ? -14.751 -6.815 20.330 1.00 95.69 110 VAL A O 1
ATOM 888 N N . ALA A 1 111 ? -12.825 -6.545 21.466 1.00 95.94 111 ALA A N 1
ATOM 889 C CA . ALA A 1 111 ? -11.968 -6.157 20.361 1.00 95.94 111 ALA A CA 1
ATOM 890 C C . ALA A 1 111 ? -10.927 -7.256 20.129 1.00 95.94 111 ALA A C 1
ATOM 892 O O . ALA A 1 111 ? -10.280 -7.737 21.059 1.00 95.94 111 ALA A O 1
ATOM 893 N N . HIS A 1 112 ? -10.767 -7.657 18.878 1.00 95.44 112 HIS A N 1
ATOM 894 C CA . HIS A 1 112 ? -9.743 -8.583 18.423 1.00 95.44 112 HIS A CA 1
ATOM 895 C C . HIS A 1 112 ? -8.552 -7.799 17.886 1.00 95.44 112 HIS A C 1
ATOM 897 O O . HIS A 1 112 ? -8.706 -6.688 17.385 1.00 95.44 112 HIS A O 1
ATOM 903 N N . GLN A 1 113 ? -7.366 -8.385 17.963 1.00 95.44 113 GLN A N 1
ATOM 904 C CA . GLN A 1 113 ? -6.168 -7.801 17.389 1.00 95.44 113 GLN A CA 1
ATOM 905 C C . GLN A 1 113 ? -5.925 -8.387 16.002 1.00 95.44 113 GLN A C 1
ATOM 907 O O . GLN A 1 113 ? -5.886 -9.604 15.835 1.00 95.44 113 GLN A O 1
ATOM 912 N N . VAL A 1 114 ? -5.729 -7.517 15.020 1.00 95.94 114 VAL A N 1
ATOM 913 C CA . VAL A 1 114 ? -5.292 -7.876 13.673 1.00 95.94 114 VAL A CA 1
ATOM 914 C C . VAL A 1 114 ? -3.880 -7.353 13.481 1.00 95.94 114 VAL A C 1
ATOM 916 O O . VAL A 1 114 ? -3.632 -6.159 13.658 1.00 95.94 114 VAL A O 1
ATOM 919 N N . ILE A 1 115 ? -2.963 -8.254 13.149 1.00 96.94 115 ILE A N 1
ATOM 920 C CA . ILE A 1 115 ? -1.545 -7.968 12.954 1.00 96.94 115 ILE A CA 1
ATOM 921 C C . ILE A 1 115 ? -1.184 -8.254 11.501 1.00 96.94 115 ILE A C 1
ATOM 923 O O . ILE A 1 115 ? -1.448 -9.343 10.996 1.00 96.94 115 ILE A O 1
ATOM 927 N N . PHE A 1 116 ? -0.551 -7.287 10.854 1.00 97.56 116 PHE A N 1
ATOM 928 C CA . PHE A 1 116 ? 0.027 -7.431 9.528 1.00 97.56 116 PHE A CA 1
ATOM 929 C C . PHE A 1 116 ? 1.542 -7.542 9.674 1.00 97.56 116 PHE A C 1
ATOM 931 O O . PHE A 1 116 ? 2.183 -6.593 10.115 1.00 97.56 116 PHE A O 1
ATOM 938 N N . ASN A 1 117 ? 2.119 -8.698 9.357 1.00 97.81 117 ASN A N 1
ATOM 939 C CA . ASN A 1 117 ? 3.550 -8.928 9.548 1.00 97.81 117 ASN A CA 1
ATOM 940 C C . ASN A 1 117 ? 4.308 -8.579 8.265 1.00 97.81 117 ASN A C 1
ATOM 942 O O . ASN A 1 117 ? 4.182 -9.318 7.288 1.00 97.81 117 ASN A O 1
ATOM 946 N N . PRO A 1 118 ? 5.107 -7.505 8.236 1.00 97.44 118 PRO A N 1
ATOM 947 C CA . PRO A 1 118 ? 5.962 -7.226 7.094 1.00 97.44 118 PRO A CA 1
ATOM 948 C C . PRO A 1 118 ? 7.068 -8.298 6.991 1.00 97.44 118 PRO A C 1
ATOM 950 O O . PRO A 1 118 ? 7.587 -8.745 8.019 1.00 97.44 118 PRO A O 1
ATOM 953 N N . PRO A 1 119 ? 7.451 -8.734 5.776 1.00 96.81 119 PRO A N 1
ATOM 954 C CA . PRO A 1 119 ? 8.461 -9.780 5.585 1.00 96.81 119 PRO A CA 1
ATOM 955 C C . PRO A 1 119 ? 9.887 -9.293 5.888 1.00 96.81 119 PRO A C 1
ATOM 957 O O . PRO A 1 119 ? 10.794 -10.103 6.071 1.00 96.81 119 PRO A O 1
ATOM 960 N N . VAL A 1 120 ? 10.078 -7.974 5.962 1.00 96.00 120 VAL A N 1
ATOM 961 C CA . VAL A 1 120 ? 11.295 -7.294 6.417 1.00 96.00 120 VAL A CA 1
ATOM 962 C C . VAL A 1 120 ? 10.926 -6.218 7.433 1.00 96.00 120 VAL A C 1
ATOM 964 O O . VAL A 1 120 ? 9.790 -5.755 7.466 1.00 96.00 120 VAL A O 1
ATOM 967 N N . SER A 1 121 ? 11.878 -5.804 8.272 1.00 96.31 121 SER A N 1
ATOM 968 C CA . SER A 1 121 ? 11.633 -4.734 9.245 1.00 96.31 121 SER A CA 1
ATOM 969 C C . SER A 1 121 ? 11.370 -3.399 8.529 1.00 96.31 121 SER A C 1
ATOM 971 O O . SER A 1 121 ? 12.285 -2.923 7.849 1.00 96.31 121 SER A O 1
ATOM 973 N N . PRO A 1 122 ? 10.200 -2.760 8.727 1.00 95.69 122 PRO A N 1
ATOM 974 C CA . PRO A 1 122 ? 9.866 -1.503 8.065 1.00 95.69 122 PRO A CA 1
ATOM 975 C C . PRO A 1 122 ? 10.832 -0.379 8.429 1.00 95.69 122 PRO A C 1
ATOM 977 O O . PRO A 1 122 ? 11.239 -0.245 9.588 1.00 95.69 122 PRO A O 1
ATOM 980 N N . GLN A 1 123 ? 11.160 0.439 7.439 1.00 95.19 123 GLN A N 1
ATOM 981 C CA . GLN A 1 123 ? 11.843 1.719 7.576 1.00 95.19 123 GLN A CA 1
ATOM 982 C C . GLN A 1 123 ? 10.833 2.880 7.499 1.00 95.19 123 GLN A C 1
ATOM 984 O O . GLN A 1 123 ? 9.711 2.682 7.037 1.00 95.19 123 GLN A O 1
ATOM 989 N N . PRO A 1 124 ? 11.196 4.099 7.949 1.00 92.38 124 PRO A N 1
ATOM 990 C CA . PRO A 1 124 ? 10.275 5.243 7.979 1.00 92.38 124 PRO A CA 1
ATOM 991 C C . PRO A 1 124 ? 9.667 5.624 6.623 1.00 92.38 124 PRO A C 1
ATOM 993 O O . PRO A 1 124 ? 8.534 6.093 6.585 1.00 92.38 124 PRO A O 1
ATOM 996 N N . ASP A 1 125 ? 10.423 5.409 5.547 1.00 93.38 125 ASP A N 1
ATOM 997 C CA . ASP A 1 125 ? 10.051 5.765 4.173 1.00 93.38 125 ASP A CA 1
ATOM 998 C C . ASP A 1 125 ? 9.429 4.579 3.401 1.00 93.38 125 ASP A C 1
ATOM 1000 O O . ASP A 1 125 ? 9.038 4.712 2.241 1.00 93.38 125 ASP A O 1
ATOM 1004 N N . ASP A 1 126 ? 9.325 3.402 4.029 1.00 95.31 126 ASP A N 1
ATOM 1005 C CA . ASP A 1 126 ? 8.553 2.293 3.466 1.00 95.31 126 ASP A CA 1
ATOM 1006 C C . ASP A 1 126 ? 7.052 2.619 3.531 1.00 95.31 126 ASP A C 1
ATOM 1008 O O . ASP A 1 126 ? 6.617 3.452 4.329 1.00 95.31 126 ASP A O 1
ATOM 1012 N N . ASN A 1 127 ? 6.244 1.960 2.703 1.00 96.19 127 ASN A N 1
ATOM 1013 C CA . ASN A 1 127 ? 4.818 2.243 2.599 1.00 96.19 127 ASN A CA 1
ATOM 1014 C C . ASN A 1 127 ? 3.975 0.990 2.846 1.00 96.19 127 ASN A C 1
ATOM 1016 O O . ASN A 1 127 ? 4.202 -0.080 2.275 1.00 96.19 127 ASN A O 1
ATOM 1020 N N . PHE A 1 128 ? 2.959 1.155 3.682 1.00 96.19 128 PHE A N 1
ATOM 1021 C CA . PHE A 1 128 ? 1.897 0.199 3.946 1.00 96.19 128 PHE A CA 1
ATOM 1022 C C . PHE A 1 128 ? 0.635 0.980 4.291 1.00 96.19 128 PHE A C 1
ATOM 1024 O O . PHE A 1 128 ? 0.651 1.780 5.226 1.00 96.19 128 PHE A O 1
ATOM 1031 N N . SER A 1 129 ? -0.460 0.725 3.582 1.00 95.19 129 SER A N 1
ATOM 1032 C CA . SER A 1 129 ? -1.711 1.453 3.772 1.00 95.19 129 SER A CA 1
ATOM 1033 C C . SER A 1 129 ? -2.858 0.512 4.138 1.00 95.19 129 SER A C 1
ATOM 1035 O O . SER A 1 129 ? -2.990 -0.603 3.623 1.00 95.19 129 SER A O 1
ATOM 1037 N N . ILE A 1 130 ? -3.725 0.974 5.037 1.00 94.94 130 ILE A N 1
ATOM 1038 C CA . ILE A 1 130 ? -5.017 0.352 5.325 1.00 94.94 130 ILE A CA 1
ATOM 1039 C C . ILE A 1 130 ? -6.087 1.430 5.240 1.00 94.94 130 ILE A C 1
ATOM 1041 O O . ILE A 1 130 ? -5.994 2.452 5.917 1.00 94.94 130 ILE A O 1
ATOM 1045 N N . GLN A 1 131 ? -7.138 1.189 4.464 1.00 92.69 131 GLN A N 1
ATOM 1046 C CA . GLN A 1 131 ? -8.321 2.043 4.433 1.00 92.69 131 GLN A CA 1
ATOM 1047 C C . GLN A 1 131 ? -9.557 1.277 4.888 1.00 92.69 131 GLN A C 1
ATOM 1049 O O . GLN A 1 131 ? -9.720 0.092 4.603 1.00 92.69 131 GLN A O 1
ATOM 1054 N N . CYS A 1 132 ? -10.456 1.953 5.593 1.00 91.56 132 CYS A N 1
ATOM 1055 C CA . CYS A 1 132 ? -11.679 1.335 6.089 1.00 91.56 132 CYS A CA 1
ATOM 1056 C C . CYS A 1 132 ? -12.772 2.366 6.372 1.00 91.56 132 CYS A C 1
ATOM 1058 O O . CYS A 1 132 ? -12.513 3.556 6.565 1.00 91.56 132 CYS A O 1
ATOM 1060 N N . ASN A 1 133 ? -14.022 1.902 6.412 1.00 84.62 133 ASN A N 1
ATOM 1061 C CA . ASN A 1 133 ? -15.149 2.722 6.848 1.00 84.62 133 ASN A CA 1
ATOM 1062 C C . ASN A 1 133 ? -15.304 2.592 8.360 1.00 84.62 133 ASN A C 1
ATOM 1064 O O . ASN A 1 133 ? -15.786 1.577 8.857 1.00 84.62 133 ASN A O 1
ATOM 1068 N N . ARG A 1 134 ? -14.929 3.643 9.086 1.00 79.38 134 ARG A N 1
ATOM 1069 C CA . ARG A 1 134 ? -14.971 3.636 10.549 1.00 79.38 134 ARG A CA 1
ATOM 1070 C C . ARG A 1 134 ? -16.392 3.641 11.105 1.00 79.38 134 ARG A C 1
ATOM 1072 O O . ARG A 1 134 ? -16.665 2.979 12.095 1.00 79.38 134 ARG A O 1
ATOM 1079 N N . PHE A 1 135 ? -17.297 4.381 10.465 1.00 83.25 135 PHE A N 1
ATOM 1080 C CA . PHE A 1 135 ? -18.714 4.403 10.812 1.00 83.25 135 PHE A CA 1
ATOM 1081 C C . PHE A 1 135 ? -19.570 4.579 9.557 1.00 83.25 135 PHE A C 1
ATOM 1083 O O . PHE A 1 135 ? -19.460 5.572 8.837 1.00 83.25 135 PHE A O 1
ATOM 1090 N N . ALA A 1 136 ? -20.443 3.608 9.287 1.00 81.62 136 ALA A N 1
ATOM 1091 C CA . ALA A 1 136 ? -21.159 3.536 8.014 1.00 81.62 136 ALA A CA 1
ATOM 1092 C C . ALA A 1 136 ? -22.077 4.748 7.760 1.00 81.62 136 ALA A C 1
ATOM 1094 O O . ALA A 1 136 ? -22.187 5.201 6.621 1.00 81.62 136 ALA A O 1
ATOM 1095 N N . LYS A 1 137 ? -22.699 5.313 8.809 1.00 83.44 137 LYS A N 1
ATOM 1096 C CA . LYS A 1 137 ? -23.641 6.439 8.663 1.00 83.44 137 LYS A CA 1
ATOM 1097 C C . LYS A 1 137 ? -22.959 7.746 8.242 1.00 83.44 137 LYS A C 1
ATOM 1099 O O . LYS A 1 137 ? -23.565 8.525 7.514 1.00 83.44 137 LYS A O 1
ATOM 1104 N N . THR A 1 138 ? -21.715 7.990 8.659 1.00 79.56 138 THR A N 1
ATOM 1105 C CA . THR A 1 138 ? -20.989 9.224 8.301 1.00 79.56 138 THR A CA 1
ATOM 1106 C C . THR A 1 138 ? -20.265 9.120 6.965 1.00 79.56 138 THR A C 1
ATOM 1108 O O . THR A 1 138 ? -19.841 10.142 6.434 1.00 79.56 138 THR A O 1
ATOM 1111 N N . LYS A 1 139 ? -20.110 7.903 6.419 1.00 76.81 139 LYS A N 1
ATOM 1112 C CA . LYS A 1 139 ? -19.299 7.617 5.220 1.00 76.81 139 LYS A CA 1
ATOM 1113 C C . LYS A 1 139 ? -17.853 8.127 5.328 1.00 76.81 139 LYS A C 1
ATOM 1115 O O . LYS A 1 139 ? -17.185 8.300 4.311 1.00 76.81 139 LYS A O 1
ATOM 1120 N N . SER A 1 140 ? -17.374 8.370 6.550 1.00 76.25 140 SER A N 1
ATOM 1121 C CA . SER A 1 140 ? -16.003 8.800 6.792 1.00 76.25 140 SER A CA 1
ATOM 1122 C C . SER A 1 140 ? -15.066 7.613 6.597 1.00 76.25 140 SER A C 1
ATOM 1124 O O . SER A 1 140 ? -15.197 6.587 7.275 1.00 76.25 140 SER A O 1
ATOM 1126 N N . ARG A 1 141 ? -14.145 7.755 5.642 1.00 83.06 141 ARG A N 1
ATOM 1127 C CA . ARG A 1 141 ? -13.068 6.796 5.405 1.00 83.06 141 ARG A CA 1
ATOM 1128 C C . ARG A 1 141 ? -11.896 7.153 6.298 1.00 83.06 141 ARG A C 1
ATOM 1130 O O . ARG A 1 141 ? -11.485 8.309 6.345 1.00 83.06 141 ARG A O 1
ATOM 1137 N N . GLN A 1 142 ? -11.365 6.155 6.983 1.00 88.62 142 GLN A N 1
ATOM 1138 C CA . GLN A 1 142 ? -10.124 6.274 7.723 1.00 88.62 142 GLN A CA 1
ATOM 1139 C C . GLN A 1 142 ? -9.012 5.618 6.916 1.00 88.62 142 GLN A C 1
ATOM 1141 O O . GLN A 1 142 ? -9.218 4.544 6.351 1.00 88.62 142 GLN A O 1
ATOM 1146 N N . GLN A 1 143 ? -7.861 6.278 6.875 1.00 91.62 143 GLN A N 1
ATOM 1147 C CA . GLN A 1 143 ? -6.634 5.759 6.297 1.00 91.62 143 GLN A CA 1
ATOM 1148 C C . GLN A 1 143 ? -5.587 5.658 7.404 1.00 91.62 143 GLN A C 1
ATOM 1150 O O . GLN A 1 143 ? -5.446 6.570 8.221 1.00 91.62 143 GLN A O 1
ATOM 1155 N N . PHE A 1 144 ? -4.898 4.526 7.445 1.00 93.75 144 PHE A N 1
ATOM 1156 C CA . PHE A 1 144 ? -3.769 4.274 8.319 1.00 93.75 144 PHE A CA 1
ATOM 1157 C C . PHE A 1 144 ? -2.548 3.984 7.464 1.00 93.75 144 PHE A C 1
ATOM 1159 O O . PHE A 1 144 ? -2.566 3.033 6.684 1.00 93.75 144 PHE A O 1
ATOM 1166 N N . ASP A 1 145 ? -1.491 4.756 7.679 1.00 94.19 145 ASP A N 1
ATOM 1167 C CA . ASP A 1 145 ? -0.210 4.568 7.010 1.00 94.19 145 ASP A CA 1
ATOM 1168 C C . ASP A 1 145 ? 0.790 3.978 8.012 1.00 94.19 145 ASP A C 1
ATOM 1170 O O . ASP A 1 145 ? 0.865 4.408 9.167 1.00 94.19 145 ASP A O 1
ATOM 1174 N N . ASN A 1 146 ? 1.518 2.944 7.592 1.00 94.75 146 ASN A N 1
ATOM 1175 C CA . ASN A 1 146 ? 2.533 2.235 8.374 1.00 94.75 146 ASN A CA 1
ATOM 1176 C C . ASN A 1 146 ? 2.062 1.759 9.761 1.00 94.75 146 ASN A C 1
ATOM 1178 O O . ASN A 1 146 ? 2.846 1.639 10.707 1.00 94.75 146 ASN A O 1
ATOM 1182 N N . ARG A 1 147 ? 0.769 1.428 9.879 1.00 94.81 147 ARG A N 1
ATOM 1183 C CA . ARG A 1 147 ? 0.178 0.847 11.087 1.00 94.81 147 ARG A CA 1
ATOM 1184 C C . ARG A 1 147 ? -0.137 -0.631 10.889 1.00 94.81 147 ARG A C 1
ATOM 1186 O O . ARG A 1 147 ? -1.163 -1.005 10.338 1.00 94.81 147 ARG A O 1
ATOM 1193 N N . TYR A 1 148 ? 0.721 -1.468 11.451 1.00 95.88 148 TYR A N 1
ATOM 1194 C CA . TYR A 1 148 ? 0.697 -2.925 11.289 1.00 95.88 148 TYR A CA 1
ATOM 1195 C C . TYR A 1 148 ? -0.169 -3.659 12.315 1.00 95.88 148 TYR A C 1
ATOM 1197 O O . TYR A 1 148 ? -0.231 -4.884 12.332 1.00 95.88 148 TYR A O 1
ATOM 1205 N N . THR A 1 149 ? -0.806 -2.939 13.234 1.00 95.62 149 THR A N 1
ATOM 1206 C CA . THR A 1 149 ? -1.613 -3.541 14.297 1.00 95.62 149 THR A CA 1
ATOM 1207 C C . THR A 1 149 ? -2.859 -2.715 14.551 1.00 95.62 149 THR A C 1
ATOM 1209 O O . THR A 1 149 ? -2.773 -1.523 14.872 1.00 95.62 149 THR A O 1
ATOM 1212 N N . LEU A 1 150 ? -4.009 -3.375 14.440 1.00 95.31 150 LEU A N 1
ATOM 1213 C CA . LEU A 1 150 ? -5.329 -2.801 14.662 1.00 95.31 150 LEU A CA 1
ATOM 1214 C C . LEU A 1 150 ? -6.070 -3.588 15.743 1.00 95.31 150 LEU A C 1
ATOM 1216 O O . LEU A 1 150 ? -5.978 -4.813 15.800 1.00 95.31 150 LEU A O 1
ATOM 1220 N N . ASN A 1 151 ? -6.836 -2.886 16.570 1.00 95.19 151 ASN A N 1
ATOM 1221 C CA . ASN A 1 151 ? -7.833 -3.470 17.454 1.00 95.19 151 ASN A CA 1
ATOM 1222 C C . ASN A 1 151 ? -9.216 -3.234 16.846 1.00 95.19 151 ASN A C 1
ATOM 1224 O O . ASN A 1 151 ? -9.640 -2.096 16.661 1.00 95.19 151 ASN A O 1
ATOM 1228 N N . ILE A 1 152 ? -9.912 -4.319 16.525 1.00 94.44 152 ILE A N 1
ATOM 1229 C CA . ILE A 1 152 ? -11.155 -4.310 15.763 1.00 94.44 152 ILE A CA 1
ATOM 1230 C C . ILE A 1 152 ? -12.246 -4.995 16.587 1.00 94.44 152 ILE A C 1
ATOM 1232 O O . ILE A 1 152 ? -12.101 -6.149 16.983 1.00 94.44 152 ILE A O 1
ATOM 1236 N N . LEU A 1 153 ? -13.345 -4.293 16.855 1.00 94.12 153 LEU A N 1
ATOM 1237 C CA . LEU A 1 153 ? -14.516 -4.830 17.547 1.00 94.12 153 LEU A CA 1
ATOM 1238 C C . LEU A 1 153 ? -15.099 -6.023 16.788 1.00 94.12 153 LEU A C 1
ATOM 1240 O O . LEU A 1 153 ? -15.152 -6.012 15.553 1.00 94.12 153 LEU A O 1
ATOM 1244 N N . HIS A 1 154 ? -15.582 -6.999 17.557 1.00 93.19 154 HIS A N 1
ATOM 1245 C CA . HIS A 1 154 ? -16.265 -8.199 17.080 1.00 93.19 154 HIS A CA 1
ATOM 1246 C C . HIS A 1 154 ? -17.332 -7.894 16.012 1.00 93.19 154 HIS A C 1
ATOM 1248 O O . HIS A 1 154 ? -17.948 -6.826 16.027 1.00 93.19 154 HIS A O 1
ATOM 1254 N N . GLY A 1 155 ? -17.539 -8.827 15.081 1.00 90.38 155 GLY A N 1
ATOM 1255 C CA . GLY A 1 155 ? -18.426 -8.689 13.922 1.00 90.38 155 GLY A CA 1
ATOM 1256 C C . GLY A 1 155 ? -17.720 -8.909 12.580 1.00 90.38 155 GLY A C 1
ATOM 1257 O O . GLY A 1 155 ? -16.570 -9.335 12.511 1.00 90.38 155 GLY A O 1
ATOM 1258 N N . THR A 1 156 ? -18.391 -8.576 11.481 1.00 91.06 156 THR A N 1
ATOM 1259 C CA . THR A 1 156 ? -17.797 -8.599 10.134 1.00 91.06 156 THR A CA 1
ATOM 1260 C C . THR A 1 156 ? -17.274 -7.219 9.729 1.00 91.06 156 THR A C 1
ATOM 1262 O O . THR A 1 156 ? -17.939 -6.205 9.970 1.00 91.06 156 THR A O 1
ATOM 1265 N N . ARG A 1 157 ? -16.071 -7.160 9.146 1.00 91.31 157 ARG A N 1
ATOM 1266 C CA . ARG A 1 157 ? -15.360 -5.911 8.835 1.00 91.31 157 ARG A CA 1
ATOM 1267 C C . ARG A 1 157 ? -14.698 -5.967 7.470 1.00 91.31 157 ARG A C 1
ATOM 1269 O O . ARG A 1 157 ? -13.953 -6.900 7.191 1.00 91.31 157 ARG A O 1
ATOM 1276 N N . ASP A 1 158 ? -14.930 -4.926 6.680 1.00 90.81 158 ASP A N 1
ATOM 1277 C CA . ASP A 1 158 ? -14.307 -4.743 5.374 1.00 90.81 158 ASP A CA 1
ATOM 1278 C C . ASP A 1 158 ? -13.178 -3.715 5.471 1.00 90.81 158 ASP A C 1
ATOM 1280 O O . ASP A 1 158 ? -13.360 -2.597 5.965 1.00 90.81 158 ASP A O 1
ATOM 1284 N N . LEU A 1 159 ? -12.011 -4.114 4.985 1.00 92.56 159 LEU A N 1
ATOM 1285 C CA . LEU A 1 159 ? -10.785 -3.336 4.929 1.00 92.56 159 LEU A CA 1
ATOM 1286 C C . LEU A 1 159 ? -10.294 -3.290 3.482 1.00 92.56 159 LEU A C 1
ATOM 1288 O O . LEU A 1 159 ? -10.557 -4.191 2.689 1.00 92.56 159 LEU A O 1
ATOM 1292 N N . LEU A 1 160 ? -9.533 -2.260 3.154 1.00 91.69 160 LEU A N 1
ATOM 1293 C CA . LEU A 1 160 ? -8.723 -2.183 1.950 1.00 91.69 160 LEU A CA 1
ATOM 1294 C C . LEU A 1 160 ? -7.264 -2.150 2.404 1.00 91.69 160 LEU A C 1
ATOM 1296 O O . LEU A 1 160 ? -6.810 -1.134 2.919 1.00 91.69 160 LEU A O 1
ATOM 1300 N N . VAL A 1 161 ? -6.555 -3.267 2.278 1.00 92.75 161 VAL A N 1
ATOM 1301 C CA . VAL A 1 161 ? -5.172 -3.424 2.750 1.00 92.75 161 VAL A CA 1
ATOM 1302 C C . VAL A 1 161 ? -4.254 -3.387 1.539 1.00 92.75 161 VAL A C 1
ATOM 1304 O O . VAL A 1 161 ? -4.331 -4.281 0.699 1.00 92.75 161 VAL A O 1
ATOM 1307 N N . GLY A 1 162 ? -3.430 -2.346 1.407 1.00 86.81 162 GLY A N 1
ATOM 1308 C CA . GLY A 1 162 ? -2.565 -2.158 0.239 1.00 86.81 162 GLY A CA 1
ATOM 1309 C C . GLY A 1 162 ? -3.334 -2.310 -1.078 1.00 86.81 162 GLY A C 1
ATOM 1310 O O . GLY A 1 162 ? -2.953 -3.113 -1.925 1.00 86.81 162 GLY A O 1
ATOM 1311 N N . MET A 1 163 ? -4.467 -1.603 -1.206 1.00 85.31 163 MET A N 1
ATOM 1312 C CA . MET A 1 163 ? -5.404 -1.650 -2.349 1.00 85.31 163 MET A CA 1
ATOM 1313 C C . MET A 1 163 ? -6.226 -2.937 -2.517 1.00 85.31 163 MET A C 1
ATOM 1315 O O . MET A 1 163 ? -7.087 -2.989 -3.397 1.00 85.31 163 MET A O 1
ATOM 1319 N N . VAL A 1 164 ? -6.013 -3.967 -1.697 1.00 88.12 164 VAL A N 1
ATOM 1320 C CA . VAL A 1 164 ? -6.732 -5.242 -1.817 1.00 88.12 164 VAL A CA 1
ATOM 1321 C C . VAL A 1 164 ? -7.906 -5.287 -0.837 1.00 88.12 164 VAL A C 1
ATOM 1323 O O . VAL A 1 164 ? -7.701 -5.114 0.369 1.00 88.12 164 VAL A O 1
ATOM 1326 N N . PRO A 1 165 ? -9.150 -5.502 -1.314 1.00 89.94 165 PRO A N 1
ATOM 1327 C CA . PRO A 1 165 ? -10.299 -5.630 -0.433 1.00 89.94 165 PRO A CA 1
ATOM 1328 C C . PRO A 1 165 ? -10.196 -6.923 0.376 1.00 89.94 165 PRO A C 1
ATOM 1330 O O . PRO A 1 165 ? -9.950 -8.002 -0.161 1.00 89.94 165 PRO A O 1
ATOM 1333 N N . MET A 1 166 ? -10.417 -6.806 1.677 1.00 91.19 166 MET A N 1
ATOM 1334 C CA . MET A 1 166 ? -10.296 -7.886 2.640 1.00 91.19 166 MET A CA 1
ATOM 1335 C C . MET A 1 166 ? -11.476 -7.836 3.607 1.00 91.19 166 MET A C 1
ATOM 1337 O O . MET A 1 166 ? -11.699 -6.823 4.266 1.00 91.19 166 MET A O 1
ATOM 1341 N N . THR A 1 167 ? -12.201 -8.946 3.732 1.00 92.56 167 THR A N 1
ATOM 1342 C CA . THR A 1 167 ? -13.282 -9.088 4.713 1.00 92.56 167 THR A CA 1
ATOM 1343 C C . THR A 1 167 ? -12.831 -10.004 5.841 1.00 92.56 167 THR A C 1
ATOM 1345 O O . THR A 1 167 ? -12.474 -11.159 5.610 1.00 92.56 167 THR A O 1
ATOM 1348 N N . ILE A 1 168 ? -12.892 -9.507 7.073 1.00 91.62 168 ILE A N 1
ATOM 1349 C CA . ILE A 1 168 ? -12.628 -10.276 8.288 1.00 91.62 168 ILE A CA 1
ATOM 1350 C C . ILE A 1 168 ? -13.965 -10.551 8.972 1.00 91.62 168 ILE A C 1
ATOM 1352 O O . ILE A 1 168 ? -14.676 -9.619 9.344 1.00 91.62 168 ILE A O 1
ATOM 1356 N N . LYS A 1 169 ? -14.313 -11.829 9.138 1.00 90.62 169 LYS A N 1
ATOM 1357 C CA . LYS A 1 169 ? -15.555 -12.269 9.786 1.00 90.62 169 LYS A CA 1
ATOM 1358 C C . LYS A 1 169 ? -15.249 -12.823 11.168 1.00 90.62 169 LYS A C 1
ATOM 1360 O O . LYS A 1 169 ? -14.938 -14.001 11.307 1.00 90.62 169 LYS A O 1
ATOM 1365 N N . PHE A 1 170 ? -15.327 -11.980 12.198 1.00 87.31 170 PHE A N 1
ATOM 1366 C CA . PHE A 1 170 ? -15.109 -12.454 13.566 1.00 87.31 170 PHE A CA 1
ATOM 1367 C C . PHE A 1 170 ? -16.248 -13.347 14.081 1.00 87.31 170 PHE A C 1
ATOM 1369 O O . PHE A 1 170 ? -16.046 -14.116 15.018 1.00 87.31 170 PHE A O 1
ATOM 1376 N N . ASP A 1 171 ? -17.416 -13.280 13.441 1.00 80.12 171 ASP A N 1
ATOM 1377 C CA . ASP A 1 171 ? -18.600 -14.078 13.776 1.00 80.12 171 ASP A CA 1
ATOM 1378 C C . ASP A 1 171 ? -18.419 -15.579 13.483 1.00 80.12 171 ASP A C 1
ATOM 1380 O O . ASP A 1 171 ? -19.117 -16.409 14.058 1.00 80.12 171 ASP A O 1
ATOM 1384 N N . ASP A 1 172 ? -17.467 -15.947 12.622 1.00 81.19 172 ASP A N 1
ATOM 1385 C CA . ASP A 1 172 ? -17.210 -17.348 12.271 1.00 81.19 172 ASP A CA 1
ATOM 1386 C C . ASP A 1 172 ? -16.351 -18.069 13.334 1.00 81.19 172 ASP A C 1
ATOM 1388 O O . ASP A 1 172 ? -16.174 -19.290 13.286 1.00 81.19 172 ASP A O 1
ATOM 1392 N N . PHE A 1 173 ? -15.805 -17.341 14.317 1.00 76.50 173 PHE A N 1
ATOM 1393 C CA . PHE A 1 173 ? -14.972 -17.931 15.360 1.00 76.50 173 PHE A CA 1
ATOM 1394 C C . PHE A 1 173 ? -15.800 -18.464 16.532 1.00 76.50 173 PHE A C 1
ATOM 1396 O O . PHE A 1 173 ? -16.594 -17.750 17.130 1.00 76.50 173 PHE A O 1
ATOM 1403 N N . ALA A 1 174 ? -15.506 -19.693 16.967 1.00 66.56 174 ALA A N 1
ATOM 1404 C CA . ALA A 1 174 ? -16.255 -20.389 18.020 1.00 66.56 174 ALA A CA 1
ATOM 1405 C C . ALA A 1 174 ? -16.268 -19.700 19.405 1.00 66.56 174 ALA A C 1
ATOM 1407 O O . ALA A 1 174 ? -17.070 -20.071 20.260 1.00 66.56 1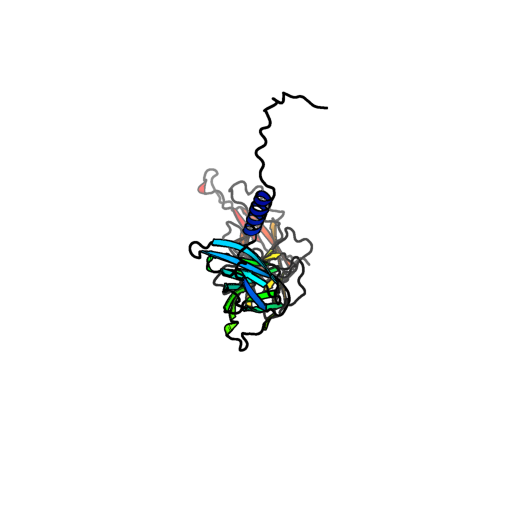74 ALA A O 1
ATOM 1408 N N . ASN A 1 175 ? -15.374 -18.738 19.665 1.00 75.00 175 ASN A N 1
ATOM 1409 C CA . ASN A 1 175 ? -15.291 -18.029 20.944 1.00 75.00 175 ASN A CA 1
ATOM 1410 C C . ASN A 1 175 ? -15.477 -16.517 20.761 1.00 75.00 175 ASN A C 1
ATOM 1412 O O . ASN A 1 175 ? -14.514 -15.793 20.508 1.00 75.00 175 ASN A O 1
ATOM 1416 N N . HIS A 1 176 ? -16.717 -16.064 20.938 1.00 76.00 176 HIS A N 1
ATOM 1417 C CA . HIS A 1 176 ? -17.119 -14.660 20.806 1.00 76.00 176 HIS A CA 1
ATOM 1418 C C . HIS A 1 176 ? -16.799 -13.814 22.048 1.00 76.00 176 HIS A C 1
ATOM 1420 O O . HIS A 1 176 ? -16.775 -12.589 21.977 1.00 76.00 176 HIS A O 1
ATOM 1426 N N . GLU A 1 177 ? -16.562 -14.448 23.199 1.00 80.56 177 GLU A N 1
ATOM 1427 C CA . GLU A 1 177 ? -16.399 -13.742 24.476 1.00 80.56 177 GLU A CA 1
ATOM 1428 C C . GLU A 1 177 ? -14.950 -13.353 24.765 1.00 80.56 177 GLU A C 1
ATOM 1430 O O . GLU A 1 177 ? -14.699 -12.441 25.558 1.00 80.56 177 GLU A O 1
ATOM 1435 N N . ASN A 1 178 ? -13.985 -14.034 24.145 1.00 89.06 178 ASN A N 1
ATOM 1436 C CA . ASN A 1 178 ? -12.569 -13.782 24.370 1.00 89.06 178 ASN A CA 1
ATOM 1437 C C . ASN A 1 178 ? -11.919 -13.056 23.187 1.00 89.06 178 ASN A C 1
ATOM 1439 O O . ASN A 1 178 ? -12.121 -13.452 22.037 1.00 89.06 178 ASN A O 1
ATOM 1443 N N . PRO A 1 179 ? -11.084 -12.036 23.464 1.00 93.25 179 PRO A N 1
ATOM 1444 C CA . PRO A 1 179 ? -10.260 -11.408 22.445 1.00 93.25 179 PRO A CA 1
ATOM 1445 C C . PRO A 1 179 ? -9.396 -12.430 21.706 1.00 93.25 179 PRO A C 1
ATOM 1447 O O . PRO A 1 179 ? -8.839 -13.343 22.315 1.00 93.25 179 PRO A O 1
ATOM 1450 N N . GLN A 1 180 ? -9.263 -12.248 20.395 1.00 91.56 180 GLN A N 1
ATOM 1451 C CA . GLN A 1 180 ? -8.473 -13.125 19.529 1.00 91.56 180 GLN A CA 1
ATOM 1452 C C . GLN A 1 180 ? -7.395 -12.321 18.818 1.00 91.56 180 GLN A C 1
ATOM 1454 O O . GLN A 1 180 ? -7.521 -11.104 18.681 1.00 91.56 180 GLN A O 1
ATOM 1459 N N . LEU A 1 181 ? -6.360 -13.017 18.363 1.00 92.75 181 LEU A N 1
ATOM 1460 C CA . LEU A 1 181 ? -5.277 -12.462 17.568 1.00 92.75 181 LEU A CA 1
ATOM 1461 C C . LEU A 1 181 ? -5.311 -13.128 16.196 1.00 92.75 181 LEU A C 1
ATOM 1463 O O . LEU A 1 181 ? -5.208 -14.350 16.102 1.00 92.75 181 LEU A O 1
ATOM 1467 N N . LEU A 1 182 ? -5.456 -12.322 15.149 1.00 93.25 182 LEU A N 1
ATOM 1468 C CA . LEU A 1 182 ? -5.291 -12.751 13.768 1.00 93.25 182 LEU A CA 1
ATOM 1469 C C . LEU A 1 182 ? -4.032 -12.118 13.217 1.00 93.25 182 LEU A C 1
ATOM 1471 O O . LEU A 1 182 ? -3.729 -10.956 13.489 1.00 93.25 182 LEU A O 1
ATOM 1475 N N . SER A 1 183 ? -3.313 -12.896 12.428 1.00 95.25 183 SER A N 1
ATOM 1476 C CA . SER A 1 183 ? -2.045 -12.489 11.866 1.00 95.25 183 SER A CA 1
ATOM 1477 C C . SER A 1 183 ? -2.036 -12.810 10.382 1.00 95.25 183 SER A C 1
ATOM 1479 O O . SER A 1 183 ? -2.384 -13.923 9.996 1.00 95.25 183 SER A O 1
ATOM 1481 N N . TYR A 1 184 ? -1.670 -11.822 9.576 1.00 95.94 184 TYR A N 1
ATOM 1482 C CA . TYR A 1 184 ? -1.584 -11.918 8.127 1.00 95.94 184 TYR A CA 1
ATOM 1483 C C . TYR A 1 184 ? -0.169 -11.539 7.729 1.00 95.94 184 TYR A C 1
ATOM 1485 O O . TYR A 1 184 ? 0.272 -10.431 8.046 1.00 95.94 184 TYR A O 1
ATOM 1493 N N . ASN A 1 185 ? 0.564 -12.436 7.072 1.00 97.44 185 ASN A N 1
ATOM 1494 C CA . ASN A 1 185 ? 1.883 -12.056 6.594 1.00 97.44 185 ASN A CA 1
ATOM 1495 C C . ASN A 1 185 ? 1.729 -11.245 5.307 1.00 97.44 185 ASN A C 1
ATOM 1497 O O . ASN A 1 185 ? 0.969 -11.589 4.401 1.00 97.44 185 ASN A O 1
ATOM 1501 N N . LEU A 1 186 ? 2.436 -10.127 5.260 1.00 97.62 186 LEU A N 1
ATOM 1502 C CA . LEU A 1 186 ? 2.525 -9.284 4.086 1.00 97.62 186 LEU A CA 1
ATOM 1503 C C . LEU A 1 186 ? 3.612 -9.826 3.160 1.00 97.62 186 LEU A C 1
ATOM 1505 O O . LEU A 1 186 ? 4.528 -10.543 3.569 1.00 97.62 186 LEU A O 1
ATOM 1509 N N . SER A 1 187 ? 3.517 -9.432 1.906 1.00 97.06 187 SER A N 1
ATOM 1510 C CA . SER A 1 187 ? 4.588 -9.484 0.926 1.00 97.06 187 SER A CA 1
ATOM 1511 C C . SER A 1 187 ? 5.222 -8.097 0.816 1.00 97.06 187 SER A C 1
ATOM 1513 O O . SER A 1 187 ? 4.625 -7.090 1.205 1.00 97.06 187 SER A O 1
ATOM 1515 N N . GLY A 1 188 ? 6.440 -8.033 0.297 1.00 96.19 188 GLY A N 1
ATOM 1516 C CA . GLY A 1 188 ? 7.173 -6.793 0.079 1.00 96.19 188 GLY A CA 1
ATOM 1517 C C . GLY A 1 188 ? 7.665 -6.713 -1.353 1.00 96.19 188 GLY A C 1
ATOM 1518 O O . GLY A 1 188 ? 8.185 -7.690 -1.888 1.00 96.19 188 GLY A O 1
ATOM 1519 N N . MET A 1 189 ? 7.531 -5.540 -1.960 1.00 96.25 189 MET A N 1
ATOM 1520 C CA . MET A 1 189 ? 8.116 -5.235 -3.258 1.00 96.25 189 MET A CA 1
ATOM 1521 C C . MET A 1 189 ? 8.933 -3.959 -3.175 1.00 96.25 189 MET A C 1
ATOM 1523 O O . MET A 1 189 ? 8.496 -2.991 -2.557 1.00 96.25 189 MET A O 1
ATOM 1527 N N . ARG A 1 190 ? 10.085 -3.927 -3.837 1.00 95.62 190 ARG A N 1
ATOM 1528 C CA . ARG A 1 190 ? 10.805 -2.680 -4.095 1.00 95.62 190 ARG A CA 1
ATOM 1529 C C . ARG A 1 190 ? 11.409 -2.677 -5.487 1.00 95.62 190 ARG A C 1
ATOM 1531 O O . ARG A 1 190 ? 11.807 -3.723 -6.000 1.00 95.62 190 ARG A O 1
ATOM 1538 N N . VAL A 1 191 ? 11.541 -1.486 -6.057 1.00 95.00 191 VAL A N 1
ATOM 1539 C CA . VAL A 1 191 ? 12.414 -1.256 -7.210 1.00 95.00 191 VAL A CA 1
ATOM 1540 C C . VAL A 1 191 ? 13.737 -0.714 -6.693 1.00 95.00 191 VAL A C 1
ATOM 1542 O O . VAL A 1 191 ? 13.750 0.235 -5.910 1.00 95.00 191 VAL A O 1
ATOM 1545 N N . ASN A 1 192 ? 14.849 -1.328 -7.085 1.00 92.19 192 ASN A N 1
ATOM 1546 C CA . ASN A 1 192 ? 16.166 -0.966 -6.572 1.00 92.19 192 ASN A CA 1
ATOM 1547 C C . ASN A 1 192 ? 16.533 0.475 -6.951 1.00 92.19 192 ASN A C 1
ATOM 1549 O O . ASN A 1 192 ? 16.395 0.886 -8.104 1.00 92.19 192 ASN A O 1
ATOM 1553 N N . ALA A 1 193 ? 17.029 1.236 -5.973 1.00 85.75 193 ALA A N 1
ATOM 1554 C CA . ALA A 1 193 ? 17.613 2.549 -6.220 1.00 85.75 193 ALA A CA 1
ATOM 1555 C C . ALA A 1 193 ? 18.975 2.417 -6.925 1.00 85.75 193 ALA A C 1
ATOM 1557 O O . ALA A 1 193 ? 19.653 1.397 -6.796 1.00 85.75 193 ALA A O 1
ATOM 1558 N N . TYR A 1 194 ? 19.386 3.463 -7.642 1.00 76.25 194 TYR A N 1
ATOM 1559 C CA . TYR A 1 194 ? 20.696 3.541 -8.290 1.00 76.25 194 TYR A CA 1
ATOM 1560 C C . TYR A 1 194 ? 21.359 4.900 -8.046 1.00 76.25 194 TYR A C 1
ATOM 1562 O O . TYR A 1 194 ? 20.689 5.930 -7.907 1.00 76.25 194 TYR A O 1
ATOM 1570 N N . ASP A 1 195 ? 22.691 4.900 -8.018 1.00 65.81 195 ASP A N 1
ATOM 1571 C CA . ASP A 1 195 ? 23.484 6.112 -7.839 1.00 65.81 195 ASP A CA 1
ATOM 1572 C C . ASP A 1 195 ? 23.341 7.040 -9.051 1.00 65.81 195 ASP A C 1
ATOM 1574 O O . ASP A 1 195 ? 23.561 6.650 -10.195 1.00 65.81 195 ASP A O 1
ATOM 1578 N N . GLY A 1 196 ? 22.980 8.299 -8.798 1.00 61.69 196 GLY A N 1
ATOM 1579 C CA . GLY A 1 196 ? 22.786 9.302 -9.849 1.00 61.69 196 GLY A CA 1
ATOM 1580 C C . GLY A 1 196 ? 21.352 9.431 -10.367 1.00 61.69 196 GLY A C 1
ATOM 1581 O O . GLY A 1 196 ? 21.131 10.238 -11.268 1.00 61.69 196 GLY A O 1
ATOM 1582 N N . MET A 1 197 ? 20.378 8.721 -9.781 1.00 65.00 197 MET A N 1
ATOM 1583 C CA . MET A 1 197 ? 18.953 8.905 -10.085 1.00 65.00 197 MET A CA 1
ATOM 1584 C C . MET A 1 197 ? 18.518 10.351 -9.818 1.00 65.00 197 MET A C 1
ATOM 1586 O O . MET A 1 197 ? 18.429 10.794 -8.669 1.00 65.00 197 MET A O 1
ATOM 1590 N N . LYS A 1 198 ? 18.266 11.105 -10.891 1.00 57.97 198 LYS A N 1
ATOM 1591 C CA . LYS A 1 198 ? 17.692 12.450 -10.844 1.00 57.97 198 LYS A CA 1
ATOM 1592 C C . LYS A 1 198 ? 16.732 12.627 -12.025 1.00 57.97 198 LYS A C 1
ATOM 1594 O O . LYS A 1 198 ? 17.163 12.385 -13.146 1.00 57.97 198 LYS A O 1
ATOM 1599 N N . PRO A 1 199 ? 15.491 13.092 -11.793 1.00 58.69 199 PRO A N 1
ATOM 1600 C CA . PRO A 1 199 ? 14.878 13.374 -10.490 1.00 58.69 199 PRO A CA 1
ATOM 1601 C C . PRO A 1 199 ? 14.563 12.093 -9.695 1.00 58.69 199 PRO A C 1
ATOM 1603 O O . PRO A 1 199 ? 14.630 10.983 -10.224 1.00 58.69 199 PRO A O 1
ATOM 1606 N N . LYS A 1 200 ? 14.221 12.252 -8.408 1.00 70.88 200 LYS A N 1
ATOM 1607 C CA . LYS A 1 200 ? 13.623 11.164 -7.623 1.00 70.88 200 LYS A CA 1
ATOM 1608 C C . LYS A 1 200 ? 12.437 10.608 -8.408 1.00 70.88 200 LYS A C 1
ATOM 1610 O O . LYS A 1 200 ? 11.525 11.361 -8.742 1.00 70.88 200 LYS A O 1
ATOM 1615 N N . THR A 1 201 ? 12.490 9.321 -8.723 1.00 80.94 201 THR A N 1
ATOM 1616 C CA . THR A 1 201 ? 11.437 8.640 -9.472 1.00 80.94 201 THR A CA 1
ATOM 1617 C C . THR A 1 201 ? 10.675 7.723 -8.528 1.00 80.94 201 THR A C 1
ATOM 1619 O O . THR A 1 201 ? 11.260 7.112 -7.631 1.00 80.94 201 THR A O 1
ATOM 1622 N N . SER A 1 202 ? 9.367 7.642 -8.731 1.00 91.19 202 SER A N 1
ATOM 1623 C CA . SER A 1 202 ? 8.495 6.712 -8.027 1.00 91.19 202 SER A CA 1
ATOM 1624 C C . SER A 1 202 ? 8.077 5.587 -8.959 1.00 91.19 202 SER A C 1
ATOM 1626 O O . SER A 1 202 ? 7.996 5.766 -10.175 1.00 91.19 202 SER A O 1
ATOM 1628 N N . PHE A 1 203 ? 7.809 4.427 -8.383 1.00 93.69 203 PHE A N 1
ATOM 1629 C CA . PHE A 1 203 ? 7.096 3.355 -9.048 1.00 93.69 203 PHE A CA 1
ATOM 1630 C C . PHE A 1 203 ? 5.659 3.310 -8.537 1.00 93.69 203 PHE A C 1
ATOM 1632 O O . PHE A 1 203 ? 5.347 3.764 -7.431 1.00 93.69 203 PHE A O 1
ATOM 1639 N N . PHE A 1 204 ? 4.789 2.754 -9.365 1.00 93.94 204 PHE A N 1
ATOM 1640 C CA . PHE A 1 204 ? 3.374 2.607 -9.080 1.00 93.94 204 PHE A CA 1
ATOM 1641 C C . PHE A 1 204 ? 3.033 1.129 -9.011 1.00 93.94 204 PHE A C 1
ATOM 1643 O O . PHE A 1 204 ? 3.509 0.346 -9.831 1.00 93.94 204 PHE A O 1
ATOM 1650 N N . ILE A 1 205 ? 2.208 0.740 -8.045 1.00 93.50 205 ILE A N 1
ATOM 1651 C CA . ILE A 1 205 ? 1.697 -0.627 -7.951 1.00 93.50 205 ILE A CA 1
ATOM 1652 C C . ILE A 1 205 ? 0.179 -0.580 -7.927 1.00 93.50 205 ILE A C 1
ATOM 1654 O O . ILE A 1 205 ? -0.403 0.222 -7.203 1.00 93.50 205 ILE A O 1
ATOM 1658 N N . SER A 1 206 ? -0.458 -1.458 -8.696 1.00 92.81 206 SER A N 1
ATOM 1659 C CA . SER A 1 206 ? -1.908 -1.658 -8.681 1.00 92.81 206 SER A CA 1
ATOM 1660 C C . SER A 1 206 ? -2.259 -3.150 -8.776 1.00 92.81 206 SER A C 1
ATOM 1662 O O . SER A 1 206 ? -1.478 -3.921 -9.329 1.00 92.81 206 SER A O 1
ATOM 1664 N N . PRO A 1 207 ? -3.393 -3.622 -8.233 1.00 91.88 207 PRO A N 1
ATOM 1665 C CA . PRO A 1 207 ? -3.837 -5.004 -8.434 1.00 91.88 207 PRO A CA 1
ATOM 1666 C C . PRO A 1 207 ? -4.255 -5.259 -9.893 1.00 91.88 207 PRO A C 1
ATOM 1668 O O . PRO A 1 207 ? -5.045 -4.491 -10.439 1.00 91.88 207 PRO A O 1
ATOM 1671 N N . VAL A 1 208 ? -3.824 -6.371 -10.507 1.00 88.75 208 VAL A N 1
ATOM 1672 C CA . VAL A 1 208 ? -4.146 -6.689 -11.923 1.00 88.75 208 VAL A CA 1
ATOM 1673 C C . VAL A 1 208 ? -5.653 -6.860 -12.144 1.00 88.75 208 VAL A C 1
ATOM 1675 O O . VAL A 1 208 ? -6.211 -6.374 -13.124 1.00 88.75 208 VAL A O 1
ATOM 1678 N N . ASN A 1 209 ? -6.326 -7.530 -11.204 1.00 76.62 209 ASN A N 1
ATOM 1679 C CA . ASN A 1 209 ? -7.752 -7.871 -11.285 1.00 76.62 209 ASN A CA 1
ATOM 1680 C C . ASN A 1 209 ? -8.639 -6.942 -10.429 1.00 76.62 209 ASN A C 1
ATOM 1682 O O . ASN A 1 209 ? -9.748 -7.312 -10.035 1.00 76.62 209 ASN A O 1
ATOM 1686 N N . GLY A 1 210 ? -8.146 -5.750 -10.081 1.00 63.31 210 GLY A N 1
ATOM 1687 C CA . GLY A 1 210 ? -8.860 -4.812 -9.219 1.00 63.31 210 GLY A CA 1
ATOM 1688 C C . GLY A 1 210 ? -10.082 -4.191 -9.903 1.00 63.31 210 GLY A C 1
ATOM 1689 O O . GLY A 1 210 ? -9.968 -3.545 -10.937 1.00 63.31 210 GLY A O 1
ATOM 1690 N N . LEU A 1 211 ? -11.262 -4.304 -9.280 1.00 55.81 211 LEU A N 1
ATOM 1691 C CA . LEU A 1 211 ? -12.464 -3.538 -9.668 1.00 55.81 211 LEU A CA 1
ATOM 1692 C C . LEU A 1 211 ? -12.315 -2.027 -9.409 1.00 55.81 211 LEU A C 1
ATOM 1694 O O . LEU A 1 211 ? -13.112 -1.225 -9.893 1.00 55.81 211 LEU A O 1
ATOM 1698 N N . LEU A 1 212 ? -11.323 -1.645 -8.604 1.00 58.50 212 LEU A N 1
ATOM 1699 C CA . LEU A 1 212 ? -11.017 -0.275 -8.229 1.00 58.50 212 LEU A CA 1
ATOM 1700 C C . LEU A 1 212 ? -9.637 0.073 -8.793 1.00 58.50 212 LEU A C 1
ATOM 1702 O O . LEU A 1 212 ? -8.668 -0.623 -8.504 1.00 58.50 212 LEU A O 1
ATOM 1706 N N . SER A 1 213 ? -9.550 1.165 -9.555 1.00 60.94 213 SER A N 1
ATOM 1707 C CA . SER A 1 213 ? -8.287 1.755 -10.026 1.00 60.94 213 SER A CA 1
ATOM 1708 C C . SER A 1 213 ? -7.560 2.452 -8.868 1.00 60.94 213 SER A C 1
ATOM 1710 O O . SER A 1 213 ? -7.401 3.673 -8.875 1.00 60.94 213 SER A O 1
ATOM 1712 N N . VAL A 1 214 ? -7.211 1.703 -7.820 1.00 76.19 214 VAL A N 1
ATOM 1713 C CA . VAL A 1 214 ? -6.384 2.211 -6.720 1.00 76.19 214 VAL A CA 1
ATOM 1714 C C . VAL A 1 214 ? -4.944 1.840 -7.021 1.00 76.19 214 VAL A C 1
ATOM 1716 O O . VAL A 1 214 ? -4.651 0.682 -7.312 1.00 76.19 214 VAL A O 1
ATOM 1719 N N . THR A 1 215 ? -4.079 2.842 -6.944 1.00 86.25 215 THR A N 1
ATOM 1720 C CA . THR A 1 215 ? -2.653 2.726 -7.216 1.00 86.25 215 THR A CA 1
ATOM 1721 C C . THR A 1 215 ? -1.901 3.290 -6.020 1.00 86.25 215 THR A C 1
ATOM 1723 O O . THR A 1 215 ? -2.169 4.417 -5.603 1.00 86.25 215 THR A O 1
ATOM 1726 N N . GLU A 1 216 ? -0.967 2.519 -5.478 1.00 90.50 216 GLU A N 1
ATOM 1727 C CA . GLU A 1 216 ? -0.012 2.984 -4.476 1.00 90.50 216 GLU A CA 1
ATOM 1728 C C . GLU A 1 216 ? 1.239 3.491 -5.184 1.00 90.50 216 GLU A C 1
ATOM 1730 O O . GLU A 1 216 ? 1.634 2.979 -6.234 1.00 90.50 216 GLU A O 1
ATOM 1735 N N . THR A 1 217 ? 1.850 4.522 -4.612 1.00 92.94 217 THR A N 1
ATOM 1736 C CA . THR A 1 217 ? 3.070 5.140 -5.136 1.00 92.94 217 THR A CA 1
ATOM 1737 C C . THR A 1 217 ? 4.179 4.967 -4.115 1.00 92.94 217 THR A C 1
ATOM 1739 O O . THR A 1 217 ? 3.949 5.195 -2.929 1.00 92.94 217 THR A O 1
ATOM 1742 N N . GLN A 1 218 ? 5.376 4.602 -4.567 1.00 94.19 218 GLN A N 1
ATOM 1743 C CA . GLN A 1 218 ? 6.531 4.453 -3.690 1.00 94.19 218 GLN A CA 1
ATOM 1744 C C . GLN A 1 218 ? 7.819 4.901 -4.392 1.00 94.19 218 GLN A C 1
ATOM 1746 O O . GLN A 1 218 ? 7.992 4.719 -5.596 1.00 94.19 218 GLN A O 1
ATOM 1751 N N . GLU A 1 219 ? 8.717 5.544 -3.650 1.00 93.19 219 GLU A N 1
ATOM 1752 C CA . GLU A 1 219 ? 10.050 5.911 -4.120 1.00 93.19 219 GLU A CA 1
ATOM 1753 C C . GLU A 1 219 ? 10.932 4.663 -4.290 1.00 93.19 219 GLU A C 1
ATOM 1755 O O . GLU A 1 219 ? 10.832 3.676 -3.558 1.00 93.19 219 GLU A O 1
ATOM 1760 N N . PHE A 1 220 ? 11.840 4.703 -5.262 1.00 93.00 220 PHE A N 1
ATOM 1761 C CA . PHE A 1 220 ? 12.799 3.620 -5.468 1.00 93.00 220 PHE A CA 1
ATOM 1762 C C . PHE A 1 220 ? 13.693 3.433 -4.233 1.00 93.00 220 PHE A C 1
ATOM 1764 O O . PHE A 1 220 ? 14.072 4.391 -3.566 1.00 93.00 220 PHE A O 1
ATOM 1771 N N . GLY A 1 221 ? 14.076 2.188 -3.958 1.00 92.44 221 GLY A N 1
ATOM 1772 C CA . GLY A 1 221 ? 14.872 1.797 -2.793 1.00 92.44 221 GLY A CA 1
ATOM 1773 C C . GLY A 1 221 ? 14.050 1.500 -1.538 1.00 92.44 221 GLY A C 1
ATOM 1774 O O . GLY A 1 221 ? 14.579 0.863 -0.626 1.00 92.44 221 GLY A O 1
ATOM 1775 N N . HIS A 1 222 ? 12.771 1.876 -1.515 1.00 94.88 222 HIS A N 1
ATOM 1776 C CA . HIS A 1 222 ? 11.873 1.676 -0.381 1.00 94.88 222 HIS A CA 1
ATOM 1777 C C . HIS A 1 222 ? 10.893 0.528 -0.624 1.00 94.88 222 HIS A C 1
ATOM 1779 O O . HIS A 1 222 ? 10.511 0.237 -1.762 1.00 94.88 222 HIS A O 1
ATOM 1785 N N . TRP A 1 223 ? 10.494 -0.145 0.453 1.00 96.75 223 TRP A N 1
ATOM 1786 C CA . TRP A 1 223 ? 9.550 -1.252 0.386 1.00 96.75 223 TRP A CA 1
ATOM 1787 C C . TRP A 1 223 ? 8.117 -0.740 0.294 1.00 96.75 223 TRP A C 1
ATOM 1789 O O . TRP A 1 223 ? 7.692 0.137 1.043 1.00 96.75 223 TRP A O 1
ATOM 1799 N N . GLN A 1 224 ? 7.352 -1.330 -0.614 1.00 96.88 224 GLN A N 1
ATOM 1800 C CA . GLN A 1 224 ? 5.900 -1.309 -0.605 1.00 96.88 224 GLN A CA 1
ATOM 1801 C C . GLN A 1 224 ? 5.421 -2.649 -0.045 1.00 96.88 224 GLN A C 1
ATOM 1803 O O . GLN A 1 224 ? 5.661 -3.701 -0.645 1.00 96.88 224 GLN A O 1
ATOM 1808 N N . PHE A 1 225 ? 4.739 -2.621 1.097 1.00 97.38 225 PHE A N 1
ATOM 1809 C CA . PHE A 1 225 ? 4.143 -3.813 1.691 1.00 97.38 225 PHE A CA 1
ATOM 1810 C C . PHE A 1 225 ? 2.704 -4.000 1.218 1.00 97.38 225 PHE A C 1
ATOM 1812 O O . PHE A 1 225 ? 1.920 -3.049 1.164 1.00 97.38 225 PHE A O 1
ATOM 1819 N N . LEU A 1 226 ? 2.366 -5.237 0.864 1.00 95.12 226 LEU A N 1
ATOM 1820 C CA . LEU A 1 226 ? 1.106 -5.623 0.229 1.00 95.12 226 LEU A CA 1
ATOM 1821 C C . LEU A 1 226 ? 0.648 -6.981 0.771 1.00 95.12 226 LEU A C 1
ATOM 1823 O O . LEU A 1 226 ? 1.414 -7.694 1.413 1.00 95.12 226 LEU A O 1
ATOM 1827 N N . LEU A 1 227 ? -0.599 -7.362 0.511 1.00 95.12 227 LEU A N 1
ATOM 1828 C CA . LEU A 1 227 ? -1.013 -8.757 0.681 1.00 95.12 227 LEU A CA 1
ATOM 1829 C C . LEU A 1 227 ? -0.429 -9.627 -0.449 1.00 95.12 227 LEU A C 1
ATOM 1831 O O . LEU A 1 227 ? 0.063 -9.118 -1.454 1.00 95.12 227 LEU A O 1
ATOM 1835 N N . GLY A 1 228 ? -0.480 -10.952 -0.297 1.00 93.62 228 GLY A N 1
ATOM 1836 C CA . GLY A 1 228 ? -0.195 -11.852 -1.416 1.00 93.62 228 GLY A CA 1
ATOM 1837 C C . GLY A 1 228 ? -1.249 -11.691 -2.519 1.00 93.62 228 GLY A C 1
ATOM 1838 O O . GLY A 1 228 ? -2.443 -11.604 -2.227 1.00 93.62 228 GLY A O 1
ATOM 1839 N N . GLY A 1 229 ? -0.825 -11.652 -3.782 1.00 93.12 229 GLY A N 1
ATOM 1840 C CA . GLY A 1 229 ? -1.714 -11.385 -4.910 1.00 93.12 229 GLY A CA 1
ATOM 1841 C C . GLY A 1 229 ? -0.993 -11.121 -6.229 1.00 93.12 229 GLY A C 1
ATOM 1842 O O . GLY A 1 229 ? 0.226 -11.241 -6.333 1.00 93.12 229 GLY A O 1
ATOM 1843 N N . GLU A 1 230 ? -1.772 -10.766 -7.248 1.00 93.94 230 GLU A N 1
ATOM 1844 C CA . GLU A 1 230 ? -1.280 -10.382 -8.573 1.00 93.94 230 GLU A CA 1
ATOM 1845 C C . GLU A 1 230 ? -1.332 -8.864 -8.727 1.00 93.94 230 GLU A C 1
ATOM 1847 O O . GLU A 1 230 ? -2.394 -8.242 -8.600 1.00 93.94 230 GLU A O 1
ATOM 1852 N N . TYR A 1 231 ? -0.180 -8.279 -9.029 1.00 94.25 231 TYR A N 1
ATOM 1853 C CA . TYR A 1 231 ? 0.010 -6.843 -9.123 1.00 94.25 231 TYR A CA 1
ATOM 1854 C C . TYR A 1 231 ? 0.628 -6.461 -10.463 1.00 94.25 231 TYR A C 1
ATOM 1856 O O . TYR A 1 231 ? 1.344 -7.244 -11.079 1.00 94.25 231 TYR A O 1
ATOM 1864 N N . ARG A 1 232 ? 0.347 -5.240 -10.897 1.00 94.25 232 ARG A N 1
ATOM 1865 C CA . ARG A 1 232 ? 1.013 -4.556 -11.991 1.00 94.25 232 ARG A CA 1
ATOM 1866 C C . ARG A 1 232 ? 1.904 -3.481 -11.399 1.00 94.25 232 ARG A C 1
ATOM 1868 O O . ARG A 1 232 ? 1.413 -2.562 -10.741 1.00 94.25 232 ARG A O 1
ATOM 1875 N N . LEU A 1 233 ? 3.201 -3.629 -11.625 1.00 95.19 233 LEU A N 1
ATOM 1876 C CA . LEU A 1 233 ? 4.212 -2.627 -11.326 1.00 95.19 233 LEU A CA 1
ATOM 1877 C C . LEU A 1 233 ? 4.389 -1.746 -12.562 1.00 95.19 233 LEU A C 1
ATOM 1879 O O . LEU A 1 233 ? 4.538 -2.275 -13.661 1.00 95.19 233 LEU A O 1
ATOM 1883 N N . GLU A 1 234 ? 4.396 -0.428 -12.391 1.00 94.06 234 GLU A N 1
ATOM 1884 C CA . GLU A 1 234 ? 4.579 0.533 -13.478 1.00 94.06 234 GLU A CA 1
ATOM 1885 C C . GLU A 1 234 ? 5.664 1.557 -13.142 1.00 94.06 234 GLU A C 1
ATOM 1887 O O . GLU A 1 234 ? 5.726 2.099 -12.035 1.00 94.06 234 GLU A O 1
ATOM 1892 N N . VAL A 1 235 ? 6.515 1.838 -14.127 1.00 92.38 235 VAL A N 1
ATOM 1893 C CA . VAL A 1 235 ? 7.568 2.857 -14.065 1.00 92.38 235 VAL A CA 1
ATOM 1894 C C . VAL A 1 235 ? 7.661 3.526 -15.429 1.00 92.38 235 VAL A C 1
ATOM 1896 O O . VAL A 1 235 ? 7.901 2.844 -16.424 1.00 92.38 235 VAL A O 1
ATOM 1899 N N . ASN A 1 236 ? 7.502 4.852 -15.477 1.00 88.19 236 ASN A N 1
ATOM 1900 C CA . ASN A 1 236 ? 7.743 5.681 -16.667 1.00 88.19 236 ASN A CA 1
ATOM 1901 C C . ASN A 1 236 ? 7.218 5.068 -17.984 1.00 88.19 236 ASN A C 1
ATOM 1903 O O . ASN A 1 236 ? 7.955 4.979 -18.956 1.00 88.19 236 ASN A O 1
ATOM 1907 N N . GLY A 1 237 ? 5.969 4.583 -18.014 1.00 87.56 237 GLY A N 1
ATOM 1908 C CA . GLY A 1 237 ? 5.339 4.023 -19.224 1.00 87.56 237 GLY A CA 1
ATOM 1909 C C . GLY A 1 237 ? 5.665 2.559 -19.550 1.00 87.56 237 GLY A C 1
ATOM 1910 O O . GLY A 1 237 ? 5.139 2.010 -20.519 1.00 87.56 237 GLY A O 1
ATOM 1911 N N . THR A 1 238 ? 6.498 1.903 -18.745 1.00 93.56 238 THR A N 1
ATOM 1912 C CA . THR A 1 238 ? 6.676 0.444 -18.763 1.00 93.56 238 THR A CA 1
ATOM 1913 C C . THR A 1 238 ? 5.902 -0.201 -17.627 1.00 93.56 238 THR A C 1
ATOM 1915 O O . THR A 1 238 ? 5.745 0.397 -16.561 1.00 93.56 238 THR A O 1
ATOM 1918 N N . SER A 1 239 ? 5.429 -1.424 -17.849 1.00 93.94 239 SER A N 1
ATOM 1919 C CA . SER A 1 239 ? 4.710 -2.199 -16.846 1.00 93.94 239 SER A CA 1
ATOM 1920 C C . SER A 1 239 ? 5.170 -3.651 -16.837 1.00 93.94 239 SER A C 1
ATOM 1922 O O . SER A 1 239 ? 5.588 -4.192 -17.862 1.00 93.94 239 SER A O 1
ATOM 1924 N N . MET A 1 240 ? 5.104 -4.283 -15.669 1.00 93.81 240 MET A N 1
ATOM 1925 C CA . MET A 1 240 ? 5.305 -5.719 -15.530 1.00 93.81 240 MET A CA 1
ATOM 1926 C C . MET A 1 240 ? 4.279 -6.284 -14.545 1.00 93.81 240 MET A C 1
ATOM 1928 O O . MET A 1 240 ? 4.043 -5.709 -13.479 1.00 93.81 240 MET A O 1
ATOM 1932 N N . ASP A 1 241 ? 3.681 -7.417 -14.903 1.00 95.00 241 ASP A N 1
ATOM 1933 C CA . ASP A 1 241 ? 2.786 -8.147 -14.010 1.00 95.00 241 ASP A CA 1
ATOM 1934 C C . ASP A 1 241 ? 3.613 -9.101 -13.138 1.00 95.00 241 ASP A C 1
ATOM 1936 O O . ASP A 1 241 ? 4.513 -9.799 -13.611 1.00 95.00 241 ASP A O 1
ATOM 1940 N N . VAL A 1 242 ? 3.320 -9.102 -11.844 1.00 94.44 242 VAL A N 1
ATOM 1941 C CA . VAL A 1 242 ? 4.070 -9.801 -10.799 1.00 94.44 242 VAL A CA 1
ATOM 1942 C C . VAL A 1 242 ? 3.103 -10.503 -9.857 1.00 94.44 242 VAL A C 1
ATOM 1944 O O . VAL A 1 242 ? 2.079 -9.951 -9.456 1.00 94.44 242 VAL A O 1
ATOM 1947 N N . THR A 1 243 ? 3.437 -11.730 -9.472 1.00 95.88 243 THR A N 1
ATOM 1948 C CA . THR A 1 243 ? 2.674 -12.493 -8.483 1.00 95.88 243 THR A CA 1
ATOM 1949 C C . THR A 1 243 ? 3.482 -12.565 -7.199 1.00 95.88 243 THR A C 1
ATOM 1951 O O . THR A 1 243 ? 4.573 -13.127 -7.198 1.00 95.88 243 THR A O 1
ATOM 1954 N N . LEU A 1 244 ? 2.936 -12.019 -6.114 1.00 95.31 244 LEU A N 1
ATOM 1955 C CA . LEU A 1 244 ? 3.526 -12.066 -4.782 1.00 95.31 244 LEU A CA 1
ATOM 1956 C C . LEU A 1 244 ? 2.844 -13.136 -3.933 1.00 95.31 244 LEU A C 1
ATOM 1958 O O . LEU A 1 244 ? 1.623 -13.140 -3.769 1.00 95.31 244 LEU A O 1
ATOM 1962 N N . LYS A 1 245 ? 3.635 -14.023 -3.341 1.00 96.44 245 LYS A N 1
ATOM 1963 C CA . LYS A 1 245 ? 3.192 -14.973 -2.319 1.00 96.44 245 LYS A CA 1
ATOM 1964 C C . LYS A 1 245 ? 3.296 -14.352 -0.937 1.00 96.44 245 LYS A C 1
ATOM 1966 O O . LYS A 1 245 ? 4.120 -13.476 -0.690 1.00 96.44 245 LYS A O 1
ATOM 1971 N N . GLU A 1 246 ? 2.485 -14.849 -0.014 1.00 95.50 246 GLU A N 1
ATOM 1972 C CA . GLU A 1 246 ? 2.542 -14.460 1.394 1.00 95.50 246 GLU A CA 1
ATOM 1973 C C . GLU A 1 246 ? 3.974 -14.591 1.958 1.00 95.50 246 GLU A C 1
ATOM 1975 O O . GLU A 1 246 ? 4.604 -15.641 1.826 1.00 95.50 246 GLU A O 1
ATOM 1980 N N . GLY A 1 247 ? 4.495 -13.516 2.566 1.00 95.88 247 GLY A N 1
ATOM 1981 C CA . GLY A 1 247 ? 5.853 -13.463 3.121 1.00 95.88 247 GLY A CA 1
ATOM 1982 C C . GLY A 1 247 ? 6.978 -13.264 2.096 1.00 95.88 247 GLY A C 1
ATOM 1983 O O . GLY A 1 247 ? 8.145 -13.199 2.484 1.00 95.88 247 GLY A O 1
ATOM 1984 N N . GLU A 1 248 ? 6.663 -13.180 0.801 1.00 97.38 248 GLU A N 1
ATOM 1985 C CA . GLU A 1 248 ? 7.654 -12.997 -0.262 1.00 97.38 248 GLU A CA 1
ATOM 1986 C C . GLU A 1 248 ? 8.252 -11.588 -0.262 1.00 97.38 248 GLU A C 1
ATOM 1988 O O . GLU A 1 248 ? 7.584 -10.601 0.050 1.00 97.38 248 GLU A O 1
ATOM 1993 N N . GLN A 1 249 ? 9.523 -11.510 -0.651 1.00 97.31 249 GLN A N 1
ATOM 1994 C CA . GLN A 1 249 ? 10.259 -10.271 -0.869 1.00 97.31 249 GLN A CA 1
ATOM 1995 C C . GLN A 1 249 ? 10.705 -10.249 -2.327 1.00 97.31 249 GLN A C 1
ATOM 1997 O O . GLN A 1 249 ? 11.499 -11.096 -2.738 1.00 97.31 249 GLN A O 1
ATOM 2002 N N . LEU A 1 250 ? 10.191 -9.297 -3.100 1.00 97.00 250 LEU A N 1
ATOM 2003 C CA . LEU A 1 250 ? 10.572 -9.107 -4.491 1.00 97.00 250 LEU A CA 1
ATOM 2004 C C . LEU A 1 250 ? 11.373 -7.820 -4.650 1.00 97.00 250 LEU A C 1
ATOM 2006 O O . LEU A 1 250 ? 10.902 -6.727 -4.334 1.00 97.00 250 LEU A O 1
ATOM 2010 N N . GLU A 1 251 ? 12.569 -7.959 -5.205 1.00 96.12 251 GLU A N 1
ATOM 2011 C CA . GLU A 1 251 ? 13.404 -6.837 -5.606 1.00 96.12 251 GLU A CA 1
ATOM 2012 C C . GLU A 1 251 ? 13.489 -6.801 -7.126 1.00 96.12 251 GLU A C 1
ATOM 2014 O O . GLU A 1 251 ? 13.935 -7.761 -7.756 1.00 96.12 251 GLU A O 1
ATOM 2019 N N . VAL A 1 252 ? 13.058 -5.690 -7.713 1.00 95.25 252 VAL A N 1
ATOM 2020 C CA . VAL A 1 252 ? 13.104 -5.476 -9.157 1.00 95.25 252 VAL A CA 1
ATOM 2021 C C . VAL A 1 252 ? 14.246 -4.523 -9.468 1.00 95.25 252 VAL A C 1
ATOM 2023 O O . VAL A 1 252 ? 14.285 -3.393 -8.981 1.00 95.25 252 VAL A O 1
ATOM 2026 N N . ALA A 1 253 ? 15.194 -4.974 -10.282 1.00 93.81 253 ALA A N 1
ATOM 2027 C CA . ALA A 1 253 ? 16.230 -4.104 -10.812 1.00 93.81 253 ALA A CA 1
ATOM 2028 C C . ALA A 1 253 ? 15.688 -3.357 -12.049 1.00 93.81 253 ALA A C 1
ATOM 2030 O O . ALA A 1 253 ? 15.159 -4.000 -12.961 1.00 93.81 253 ALA A O 1
ATOM 2031 N N . PRO A 1 254 ? 15.771 -2.014 -12.086 1.00 92.56 254 PRO A N 1
ATOM 2032 C CA . PRO A 1 254 ? 15.324 -1.249 -13.243 1.00 92.56 254 PRO A CA 1
ATOM 2033 C C . PRO A 1 254 ? 16.294 -1.421 -14.419 1.00 92.56 254 PRO A C 1
ATOM 2035 O O . PRO A 1 254 ? 17.480 -1.682 -14.231 1.00 92.56 254 PRO A O 1
ATOM 2038 N N . ALA A 1 255 ? 15.791 -1.237 -15.633 1.00 92.25 255 ALA A N 1
ATOM 2039 C CA . ALA A 1 255 ? 16.578 -0.947 -16.825 1.00 92.25 255 ALA A CA 1
ATOM 2040 C C . ALA A 1 255 ? 16.641 0.576 -17.043 1.00 92.25 255 ALA A C 1
ATOM 2042 O O . ALA A 1 255 ? 15.866 1.328 -16.443 1.00 92.25 255 ALA A O 1
ATOM 2043 N N . PHE A 1 256 ? 17.538 1.046 -17.909 1.00 90.50 256 PHE A N 1
ATOM 2044 C CA . PHE A 1 256 ? 17.658 2.471 -18.221 1.00 90.50 256 PHE A CA 1
ATOM 2045 C C . PHE A 1 256 ? 17.493 2.728 -19.707 1.00 90.50 256 PHE A C 1
ATOM 2047 O O . PHE A 1 256 ? 18.076 2.041 -20.543 1.00 90.50 256 PHE A O 1
ATOM 2054 N N . LEU A 1 257 ? 16.730 3.765 -20.035 1.00 89.50 257 LEU A N 1
ATOM 2055 C CA . LEU A 1 257 ? 16.519 4.209 -21.402 1.00 89.50 257 LEU A CA 1
ATOM 2056 C C . LEU A 1 257 ? 16.934 5.670 -21.533 1.00 89.50 257 LEU A C 1
ATOM 2058 O O . LEU A 1 257 ? 16.432 6.532 -20.814 1.00 89.50 257 LEU A O 1
ATOM 2062 N N . ARG A 1 258 ? 17.815 5.953 -22.493 1.00 89.12 258 ARG A N 1
ATOM 2063 C CA . ARG A 1 258 ? 18.143 7.315 -22.914 1.00 89.12 258 ARG A CA 1
ATOM 2064 C C . ARG A 1 258 ? 17.938 7.458 -24.409 1.00 89.12 258 ARG A C 1
ATOM 2066 O O . ARG A 1 258 ? 18.456 6.664 -25.195 1.00 89.12 258 ARG A O 1
ATOM 2073 N N . VAL A 1 259 ? 17.234 8.514 -24.804 1.00 85.44 259 VAL A N 1
ATOM 2074 C CA . VAL A 1 259 ? 17.087 8.871 -26.214 1.00 85.44 259 VAL A CA 1
ATOM 2075 C C . VAL A 1 259 ? 17.841 10.166 -26.489 1.00 85.44 259 VAL A C 1
ATOM 2077 O O . VAL A 1 259 ? 17.396 11.249 -26.129 1.00 85.44 259 VAL A O 1
ATOM 2080 N N . ASP A 1 260 ? 19.019 10.039 -27.091 1.00 82.00 260 ASP A N 1
ATOM 2081 C CA . ASP A 1 260 ? 19.984 11.117 -27.304 1.00 82.00 260 ASP A CA 1
ATOM 2082 C C . ASP A 1 260 ? 19.819 11.765 -28.687 1.00 82.00 260 ASP A C 1
ATOM 2084 O O . ASP A 1 260 ? 19.460 11.120 -29.677 1.00 82.00 260 ASP A O 1
ATOM 2088 N N . VAL A 1 261 ? 20.115 13.056 -28.790 1.00 76.19 261 VAL A N 1
ATOM 2089 C CA . VAL A 1 261 ? 20.155 13.762 -30.072 1.00 76.19 261 VAL A CA 1
ATOM 2090 C C . VAL A 1 261 ? 21.531 13.562 -30.692 1.00 76.19 261 VAL A C 1
ATOM 2092 O O . VAL A 1 261 ? 22.544 13.918 -30.101 1.00 76.19 261 VAL A O 1
ATOM 2095 N N . SER A 1 262 ? 21.589 13.016 -31.910 1.00 69.00 262 SER A N 1
ATOM 2096 C CA . SER A 1 262 ? 22.865 12.865 -32.620 1.00 69.00 262 SER A CA 1
ATOM 2097 C C . SER A 1 262 ? 23.586 14.216 -32.728 1.00 69.00 262 SER A C 1
ATOM 2099 O O . SER A 1 262 ? 22.990 15.182 -33.193 1.00 69.00 262 SER A O 1
ATOM 2101 N N . GLU A 1 263 ? 24.882 14.276 -32.395 1.00 66.75 263 GLU A N 1
ATOM 2102 C CA . GLU A 1 263 ? 25.715 15.498 -32.478 1.00 66.75 263 GLU A CA 1
ATOM 2103 C C . GLU A 1 263 ? 25.687 16.157 -33.869 1.00 66.75 263 GLU A C 1
ATOM 2105 O O . GLU A 1 263 ? 25.868 17.362 -34.024 1.00 66.75 263 GLU A O 1
ATOM 2110 N N . SER A 1 264 ? 25.425 15.353 -34.900 1.00 59.53 264 SER A N 1
ATOM 2111 C CA . SER A 1 264 ? 25.274 15.780 -36.290 1.00 59.53 264 SER A CA 1
ATOM 2112 C C . SER A 1 264 ? 23.917 16.425 -36.616 1.00 59.53 264 SER A C 1
ATOM 2114 O O . SER A 1 264 ? 23.685 16.783 -37.769 1.00 59.53 264 SER A O 1
ATOM 2116 N N . VAL A 1 265 ? 22.987 16.512 -35.660 1.00 60.19 265 VAL A N 1
ATOM 2117 C CA . VAL A 1 265 ? 21.599 16.946 -35.866 1.00 60.19 265 VAL A CA 1
ATOM 2118 C C . VAL A 1 265 ? 21.283 18.125 -34.953 1.00 60.19 265 VAL A C 1
ATOM 2120 O O . VAL A 1 265 ? 21.201 17.995 -33.737 1.00 60.19 265 VAL A O 1
ATOM 2123 N N . ASN A 1 266 ? 21.035 19.290 -35.552 1.00 59.94 266 ASN A N 1
ATOM 2124 C CA . ASN A 1 266 ? 20.581 20.465 -34.817 1.00 59.94 266 ASN A CA 1
ATOM 2125 C C . ASN A 1 266 ? 19.044 20.462 -34.712 1.00 59.94 266 ASN A C 1
ATOM 2127 O O . ASN A 1 266 ? 18.339 20.864 -35.641 1.00 59.94 266 ASN A O 1
ATOM 2131 N N . LEU A 1 267 ? 18.512 19.982 -33.583 1.00 58.09 267 LEU A N 1
ATOM 2132 C CA . LEU A 1 267 ? 17.068 20.007 -33.305 1.00 58.09 267 LEU A CA 1
ATOM 2133 C C . LEU A 1 267 ? 16.539 21.401 -32.908 1.00 58.09 267 LEU A C 1
ATOM 2135 O O . LEU A 1 267 ? 15.331 21.631 -32.986 1.00 58.09 267 LEU A O 1
ATOM 2139 N N . ASN A 1 268 ? 17.418 22.358 -32.591 1.00 55.03 268 ASN A N 1
ATOM 2140 C CA . ASN A 1 268 ? 17.037 23.732 -32.242 1.00 55.03 268 ASN A CA 1
ATOM 2141 C C . ASN A 1 268 ? 16.774 24.611 -33.476 1.00 55.03 268 ASN A C 1
ATOM 2143 O O . ASN A 1 268 ? 15.941 25.507 -33.428 1.00 55.03 268 ASN A O 1
ATOM 2147 N N . THR A 1 269 ? 17.411 24.345 -34.622 1.00 53.22 269 THR A N 1
ATOM 2148 C CA . THR A 1 269 ? 17.122 25.039 -35.903 1.00 53.22 269 THR A CA 1
ATOM 2149 C C . THR A 1 269 ? 15.844 24.542 -36.588 1.00 53.22 269 THR A C 1
ATOM 2151 O O . THR A 1 269 ? 15.586 24.816 -37.752 1.00 53.22 269 THR A O 1
ATOM 2154 N N . SER A 1 270 ? 15.061 23.752 -35.872 1.00 49.38 270 SER A N 1
ATOM 2155 C CA . SER A 1 270 ? 14.261 22.648 -36.387 1.00 49.38 270 SER A CA 1
ATOM 2156 C C . SER A 1 270 ? 12.842 22.705 -35.818 1.00 49.38 270 SER A C 1
ATOM 2158 O O . SER A 1 270 ? 11.868 22.534 -36.544 1.00 49.38 270 SER A O 1
ATOM 2160 N N . SER A 1 271 ? 12.746 23.103 -34.549 1.00 46.78 271 SER A N 1
ATOM 2161 C CA . SER A 1 271 ? 11.538 23.541 -33.848 1.00 46.78 271 SER A CA 1
ATOM 2162 C C . SER A 1 271 ? 10.927 24.841 -34.393 1.00 46.78 271 SER A C 1
ATOM 2164 O O . SER A 1 271 ? 9.814 25.195 -34.020 1.00 46.78 271 SER A O 1
ATOM 2166 N N . ASN A 1 272 ? 11.616 25.556 -35.291 1.00 42.00 272 ASN A N 1
ATOM 2167 C CA . ASN A 1 272 ? 11.178 26.866 -35.789 1.00 42.00 272 ASN A CA 1
ATOM 2168 C C . ASN A 1 272 ? 10.125 26.820 -36.913 1.00 42.00 272 ASN A C 1
ATOM 2170 O O . ASN A 1 272 ? 9.713 27.882 -37.371 1.00 42.00 272 ASN A O 1
ATOM 2174 N N . ILE A 1 273 ? 9.688 25.640 -37.375 1.00 45.31 273 ILE A N 1
ATOM 2175 C CA . ILE A 1 273 ? 8.711 25.541 -38.482 1.00 45.31 273 ILE A CA 1
ATOM 2176 C C . ILE A 1 273 ? 7.363 24.939 -38.045 1.00 45.31 273 ILE A C 1
ATOM 2178 O O . ILE A 1 273 ? 6.346 25.239 -38.661 1.00 45.31 273 ILE A O 1
ATOM 2182 N N . LEU A 1 274 ? 7.290 24.198 -36.933 1.00 46.25 274 LEU A N 1
ATOM 2183 C CA . LEU A 1 274 ? 6.025 23.715 -36.366 1.00 46.25 274 LEU A CA 1
ATOM 2184 C C . LEU A 1 274 ? 6.106 23.787 -34.838 1.00 46.25 274 LEU A C 1
ATOM 2186 O O . LEU A 1 274 ? 7.048 23.268 -34.249 1.00 46.25 274 LEU A O 1
ATOM 2190 N N . GLY A 1 275 ? 5.132 24.441 -34.198 1.00 42.88 275 GLY A N 1
ATOM 2191 C CA . GLY A 1 275 ? 5.065 24.663 -32.745 1.00 42.88 275 GLY A CA 1
ATOM 2192 C C . GLY A 1 275 ? 4.798 23.405 -31.909 1.00 42.88 275 GLY A C 1
ATOM 2193 O O . GLY A 1 275 ? 4.027 23.461 -30.956 1.00 42.88 275 GLY A O 1
ATOM 2194 N N . THR A 1 276 ? 5.383 22.265 -32.278 1.00 52.31 276 THR A N 1
ATOM 2195 C CA . THR A 1 276 ? 5.212 20.973 -31.613 1.00 52.31 276 THR A CA 1
ATOM 2196 C C . THR A 1 276 ? 6.551 20.540 -31.005 1.00 52.31 276 THR A C 1
ATOM 2198 O O . THR A 1 276 ? 7.541 20.446 -31.735 1.00 52.31 276 THR A O 1
ATOM 2201 N N . PRO A 1 277 ? 6.633 20.295 -29.685 1.00 56.50 277 PRO A N 1
ATOM 2202 C CA . PRO A 1 277 ? 7.868 19.837 -29.056 1.00 56.50 277 PRO A CA 1
ATOM 2203 C C . PRO A 1 277 ? 8.283 18.462 -29.602 1.00 56.50 277 PRO A C 1
ATOM 2205 O O . PRO A 1 277 ? 7.439 17.620 -29.915 1.00 56.50 277 PRO A O 1
ATOM 2208 N N . SER A 1 278 ? 9.595 18.241 -29.723 1.00 69.38 278 SER A N 1
ATOM 2209 C CA . SER A 1 278 ? 10.156 16.932 -30.073 1.00 69.38 278 SER A CA 1
ATOM 2210 C C . SER A 1 278 ? 10.228 16.064 -28.820 1.00 69.38 278 SER A C 1
ATOM 2212 O O . SER A 1 278 ? 10.998 16.374 -27.918 1.00 69.38 278 SER A O 1
ATOM 2214 N N . TYR A 1 279 ? 9.446 14.989 -28.787 1.00 76.19 279 TYR A N 1
ATOM 2215 C CA . TYR A 1 279 ? 9.453 13.983 -27.726 1.00 76.19 279 TYR A CA 1
ATOM 2216 C C . TYR A 1 279 ? 9.411 12.578 -28.329 1.00 76.19 279 TYR A C 1
ATOM 2218 O O . TYR A 1 279 ? 9.058 12.398 -29.505 1.00 76.19 279 TYR A O 1
ATOM 2226 N N . VAL A 1 280 ? 9.775 11.593 -27.512 1.00 84.25 280 VAL A N 1
ATOM 2227 C CA . VAL A 1 280 ? 9.677 10.171 -27.851 1.00 84.25 280 VAL A CA 1
ATOM 2228 C C . VAL A 1 280 ? 8.516 9.583 -27.077 1.00 84.25 280 VAL A C 1
ATOM 2230 O O . VAL A 1 280 ? 8.426 9.728 -25.865 1.00 84.25 280 VAL A O 1
ATOM 2233 N N . GLU A 1 281 ? 7.621 8.917 -27.779 1.00 88.44 281 GLU A N 1
ATOM 2234 C CA . GLU A 1 281 ? 6.556 8.130 -27.193 1.00 88.44 281 GLU A CA 1
ATOM 2235 C C . GLU A 1 281 ? 7.065 6.713 -26.907 1.00 88.44 281 GLU A C 1
ATOM 2237 O O . GLU A 1 281 ? 7.518 6.006 -27.811 1.00 88.44 281 GLU A O 1
ATOM 2242 N N . LEU A 1 282 ? 6.994 6.315 -25.640 1.00 90.38 282 LEU A N 1
ATOM 2243 C CA . LEU A 1 282 ? 7.238 4.965 -25.152 1.00 90.38 282 LEU A CA 1
ATOM 2244 C C . LEU A 1 282 ? 5.899 4.232 -25.006 1.00 90.38 282 LEU A C 1
ATOM 2246 O O . LEU A 1 282 ? 4.961 4.760 -24.398 1.00 90.38 282 LEU A O 1
ATOM 2250 N N . ASN A 1 283 ? 5.819 3.022 -25.566 1.00 90.75 283 ASN A N 1
ATOM 2251 C CA . ASN A 1 283 ? 4.660 2.125 -25.502 1.00 90.75 283 ASN A CA 1
ATOM 2252 C C . ASN A 1 283 ? 3.319 2.777 -25.903 1.00 90.75 283 ASN A C 1
ATOM 2254 O O . ASN A 1 283 ? 2.261 2.372 -25.428 1.00 90.75 283 ASN A O 1
ATOM 2258 N N . GLY A 1 284 ? 3.348 3.787 -26.781 1.00 80.75 284 GLY A N 1
ATOM 2259 C CA . GLY A 1 284 ? 2.136 4.420 -27.313 1.00 80.75 284 GLY A CA 1
ATOM 2260 C C . GLY A 1 284 ? 1.349 5.278 -26.312 1.00 80.75 284 GLY A C 1
ATOM 2261 O O . GLY A 1 284 ? 0.144 5.455 -26.495 1.00 80.75 284 GLY A O 1
ATOM 2262 N N . GLY A 1 285 ? 1.976 5.752 -25.227 1.00 80.06 285 GLY A N 1
ATOM 2263 C CA . GLY A 1 285 ? 1.255 6.562 -24.237 1.00 80.06 285 GLY A CA 1
ATOM 2264 C C . GLY A 1 285 ? 2.089 7.359 -23.237 1.00 80.06 285 GLY A C 1
ATOM 2265 O O . GLY A 1 285 ? 1.520 8.166 -22.503 1.00 80.06 285 GLY A O 1
ATOM 2266 N N . HIS A 1 286 ? 3.412 7.176 -23.190 1.00 86.62 286 HIS A N 1
ATOM 2267 C CA . HIS A 1 286 ? 4.277 7.906 -22.263 1.00 86.62 286 HIS A CA 1
ATOM 2268 C C . HIS A 1 286 ? 5.304 8.754 -23.011 1.00 86.62 286 HIS A C 1
ATOM 2270 O O . HIS A 1 286 ? 5.989 8.254 -23.897 1.00 86.62 286 HIS A O 1
ATOM 2276 N N . TRP A 1 287 ? 5.398 10.042 -22.682 1.00 87.38 287 TRP A N 1
ATOM 2277 C CA . TRP A 1 287 ? 6.298 10.972 -23.365 1.00 87.38 287 TRP A CA 1
ATOM 2278 C C . TRP A 1 287 ? 7.615 11.092 -22.607 1.00 87.38 287 TRP A C 1
ATOM 2280 O O . TRP A 1 287 ? 7.625 11.419 -21.424 1.00 87.38 287 TRP A O 1
ATOM 2290 N N . LEU A 1 288 ? 8.711 10.844 -23.314 1.00 85.25 288 LEU A N 1
ATOM 2291 C CA . LEU A 1 288 ? 10.074 10.996 -22.833 1.00 85.25 288 LEU A CA 1
ATOM 2292 C C . LEU A 1 288 ? 10.708 12.223 -23.485 1.00 85.25 288 LEU A C 1
ATOM 2294 O O . LEU A 1 288 ? 10.642 12.395 -24.712 1.00 85.25 288 LEU A O 1
ATOM 2298 N N . ASP A 1 289 ? 11.356 13.044 -22.667 1.00 82.12 289 ASP A N 1
ATOM 2299 C CA . ASP A 1 289 ? 12.199 14.125 -23.150 1.00 82.12 289 ASP A CA 1
ATOM 2300 C C . ASP A 1 289 ? 13.499 13.560 -23.734 1.00 82.12 289 ASP A C 1
ATOM 2302 O O . ASP A 1 289 ? 14.012 12.508 -23.343 1.00 82.12 289 ASP A O 1
ATOM 2306 N N . LEU A 1 290 ? 14.042 14.276 -24.714 1.00 80.81 290 LEU A N 1
ATOM 2307 C CA . LEU A 1 290 ? 15.314 13.922 -25.330 1.00 80.81 290 LEU A CA 1
ATOM 2308 C C . LEU A 1 290 ? 16.482 14.286 -24.407 1.00 80.81 290 LEU A C 1
ATOM 2310 O O . LEU A 1 290 ? 16.440 15.293 -23.706 1.00 80.81 290 LEU A O 1
ATOM 2314 N N . ASN A 1 291 ? 17.566 13.517 -24.500 1.00 79.62 291 ASN A N 1
ATOM 2315 C CA . ASN A 1 291 ? 18.807 13.640 -23.723 1.00 79.62 291 ASN A CA 1
ATOM 2316 C C . ASN A 1 291 ? 18.675 13.373 -22.216 1.00 79.62 291 ASN A C 1
ATOM 2318 O O . ASN A 1 291 ? 19.649 13.567 -21.491 1.00 79.62 291 ASN A O 1
ATOM 2322 N N . GLU A 1 292 ? 17.528 12.876 -21.763 1.00 83.69 292 GLU A N 1
ATOM 2323 C CA . GLU A 1 292 ? 17.312 12.444 -20.385 1.00 83.69 292 GLU A CA 1
ATOM 2324 C C . GLU A 1 292 ? 17.405 10.916 -20.273 1.00 83.69 292 GLU A C 1
ATOM 2326 O O . GLU A 1 292 ? 17.111 10.178 -21.220 1.00 83.69 292 GLU A O 1
ATOM 2331 N N . THR A 1 293 ? 17.844 10.440 -19.107 1.00 86.75 293 THR A N 1
ATOM 2332 C CA . THR A 1 293 ? 17.910 9.007 -18.790 1.00 86.75 293 THR A CA 1
ATOM 2333 C C . THR A 1 293 ? 16.764 8.651 -17.859 1.00 86.75 293 THR A C 1
ATOM 2335 O O . THR A 1 293 ? 16.717 9.119 -16.722 1.00 86.75 293 THR A O 1
ATOM 2338 N N . TYR A 1 294 ? 15.881 7.770 -18.313 1.00 87.75 294 TYR A N 1
ATOM 2339 C CA . TYR A 1 294 ? 14.725 7.324 -17.549 1.00 87.75 294 TYR A CA 1
ATOM 2340 C C . TYR A 1 294 ? 14.942 5.908 -17.015 1.00 87.75 294 TYR A C 1
ATOM 2342 O O . TYR A 1 294 ? 15.311 5.018 -17.790 1.00 87.75 294 TYR A O 1
ATOM 2350 N N . PRO A 1 295 ? 14.687 5.654 -15.718 1.00 90.75 295 PRO A N 1
ATOM 2351 C CA . PRO A 1 295 ? 14.510 4.293 -15.245 1.00 90.75 295 PRO A CA 1
ATOM 2352 C C . PRO A 1 295 ? 13.211 3.729 -15.819 1.00 90.75 295 PRO A C 1
ATOM 2354 O O . PRO A 1 295 ? 12.189 4.412 -15.856 1.00 90.75 295 PRO A O 1
ATOM 2357 N N . VAL A 1 296 ? 13.259 2.483 -16.256 1.00 92.38 296 VAL A N 1
ATOM 2358 C CA . VAL A 1 296 ? 12.143 1.730 -16.834 1.00 92.38 296 VAL A CA 1
ATOM 2359 C C . VAL A 1 296 ? 12.210 0.288 -16.328 1.00 92.38 296 VAL A C 1
ATOM 2361 O O . VAL A 1 296 ? 13.220 -0.143 -15.771 1.00 92.38 296 VAL A O 1
ATOM 2364 N N . LEU A 1 297 ? 11.136 -0.475 -16.477 1.00 94.75 297 LEU A N 1
ATOM 2365 C CA . LEU A 1 297 ? 11.125 -1.903 -16.180 1.00 94.75 297 LEU A CA 1
ATOM 2366 C C . LEU A 1 297 ? 11.754 -2.685 -17.345 1.00 94.75 297 LEU A C 1
ATOM 2368 O O . LEU A 1 297 ? 11.583 -2.293 -18.503 1.00 94.75 297 LEU A O 1
ATOM 2372 N N . PRO A 1 298 ? 12.487 -3.777 -17.061 1.00 94.38 298 PRO A N 1
ATOM 2373 C CA . PRO A 1 298 ? 13.068 -4.617 -18.100 1.00 94.38 298 PRO A CA 1
ATOM 2374 C C . PRO A 1 298 ? 11.984 -5.339 -18.908 1.00 94.38 298 PRO A C 1
ATOM 2376 O O . PRO A 1 298 ? 10.928 -5.697 -18.384 1.00 94.38 298 PRO A O 1
ATOM 2379 N N . GLY A 1 299 ? 12.270 -5.594 -20.182 1.00 93.62 299 GLY A N 1
ATOM 2380 C CA . GLY A 1 299 ? 11.341 -6.212 -21.125 1.00 93.62 299 GLY A CA 1
ATOM 2381 C C . GLY A 1 299 ? 11.393 -5.564 -22.504 1.00 93.62 299 GLY A C 1
ATOM 2382 O O . GLY A 1 299 ? 12.238 -4.718 -22.785 1.00 93.62 299 GLY A O 1
ATOM 2383 N N . THR A 1 300 ? 10.481 -5.966 -23.380 1.00 93.75 300 THR A N 1
ATOM 2384 C CA . THR A 1 300 ? 10.368 -5.385 -24.719 1.00 93.75 300 THR A CA 1
ATOM 2385 C C . THR A 1 300 ? 9.480 -4.143 -24.673 1.00 93.75 300 THR A C 1
ATOM 2387 O O . THR A 1 300 ? 8.365 -4.194 -24.154 1.00 93.75 300 THR A O 1
ATOM 2390 N N . ALA A 1 301 ? 9.957 -3.039 -25.241 1.00 92.56 301 ALA A N 1
ATOM 2391 C CA . ALA A 1 301 ? 9.221 -1.783 -25.342 1.00 92.56 301 ALA A CA 1
ATOM 2392 C C . ALA A 1 301 ? 9.216 -1.250 -26.779 1.00 92.56 301 ALA A C 1
ATOM 2394 O O . ALA A 1 301 ? 10.036 -1.647 -27.609 1.00 92.56 301 ALA A O 1
ATOM 2395 N N . THR A 1 302 ? 8.300 -0.332 -27.079 1.00 92.31 302 THR A N 1
ATOM 2396 C CA . THR A 1 302 ? 8.263 0.367 -28.368 1.00 92.31 302 THR A CA 1
ATOM 2397 C C . THR A 1 302 ? 8.564 1.848 -28.202 1.00 92.31 302 THR A C 1
ATOM 2399 O O . THR A 1 302 ? 8.074 2.497 -27.281 1.00 92.31 302 THR A O 1
ATOM 2402 N N . LEU A 1 303 ? 9.378 2.388 -29.107 1.00 90.00 303 LEU A N 1
ATOM 2403 C CA . LEU A 1 303 ? 9.718 3.804 -29.191 1.00 90.00 303 LEU A CA 1
ATOM 2404 C C . LEU A 1 303 ? 9.222 4.388 -30.506 1.00 90.00 303 LEU A C 1
ATOM 2406 O O . LEU A 1 303 ? 9.442 3.820 -31.580 1.00 90.00 303 LEU A O 1
ATOM 2410 N N . LYS A 1 304 ? 8.615 5.567 -30.429 1.00 86.12 304 LYS A N 1
ATOM 2411 C CA . LYS A 1 304 ? 8.108 6.293 -31.588 1.00 86.12 304 LYS A CA 1
ATOM 2412 C C . LYS A 1 304 ? 8.392 7.775 -31.443 1.00 86.12 304 LYS A C 1
ATOM 2414 O O . LYS A 1 304 ? 8.054 8.383 -30.438 1.00 86.12 304 LYS A O 1
ATOM 2419 N N . MET A 1 305 ? 8.998 8.388 -32.451 1.00 79.00 305 MET A N 1
ATOM 2420 C CA . MET A 1 305 ? 9.088 9.849 -32.472 1.00 79.00 305 MET A CA 1
ATOM 2421 C C . MET A 1 305 ? 7.727 10.443 -32.795 1.00 79.00 305 MET A C 1
ATOM 2423 O O . MET A 1 305 ? 7.032 9.947 -33.684 1.00 79.00 305 MET A O 1
ATOM 2427 N N . ASN A 1 306 ? 7.384 11.551 -32.143 1.00 72.31 306 ASN A N 1
ATOM 2428 C CA . ASN A 1 306 ? 6.213 12.323 -32.533 1.00 72.31 306 ASN A CA 1
ATOM 2429 C C . ASN A 1 306 ? 6.287 12.696 -34.031 1.00 72.31 306 ASN A C 1
ATOM 2431 O O . ASN A 1 306 ? 7.298 13.222 -34.498 1.00 72.31 306 ASN A O 1
ATOM 2435 N N . GLY A 1 307 ? 5.231 12.384 -34.786 1.00 66.81 307 GLY A N 1
ATOM 2436 C CA . GLY A 1 307 ? 5.158 12.581 -36.239 1.00 66.81 307 GLY A CA 1
ATOM 2437 C C . GLY A 1 307 ? 5.772 11.461 -37.092 1.00 66.81 307 GLY A C 1
ATOM 2438 O O . GLY A 1 307 ? 5.575 11.463 -38.304 1.00 66.81 307 GLY A O 1
ATOM 2439 N N . SER A 1 308 ? 6.459 10.478 -36.498 1.00 72.25 308 SER A N 1
ATOM 2440 C CA . SER A 1 308 ? 6.965 9.303 -37.220 1.00 72.25 308 SER A CA 1
ATOM 2441 C C . SER A 1 308 ? 5.875 8.244 -37.392 1.00 72.25 308 SER A C 1
ATOM 2443 O O . SER A 1 308 ? 5.156 7.900 -36.453 1.00 72.25 308 SER A O 1
ATOM 2445 N N . LEU A 1 309 ? 5.804 7.650 -38.585 1.00 72.31 309 LEU A N 1
ATOM 2446 C CA . LEU A 1 309 ? 5.005 6.444 -38.842 1.00 72.31 309 LEU A CA 1
ATOM 2447 C C . LEU A 1 309 ? 5.721 5.155 -38.410 1.00 72.31 309 LEU A C 1
ATOM 2449 O O . LEU A 1 309 ? 5.108 4.091 -38.392 1.00 72.31 309 LEU A O 1
ATOM 2453 N N . LYS A 1 310 ? 7.019 5.235 -38.097 1.00 76.31 310 LYS A N 1
ATOM 2454 C CA . LYS A 1 310 ? 7.845 4.091 -37.706 1.00 76.31 310 LYS A CA 1
ATOM 2455 C C . LYS A 1 310 ? 7.945 3.981 -36.193 1.00 76.31 310 LYS A C 1
ATOM 2457 O O . LYS A 1 310 ? 8.354 4.934 -35.526 1.00 76.31 310 LYS A O 1
ATOM 2462 N N . GLU A 1 311 ? 7.629 2.789 -35.709 1.00 84.50 311 GLU A N 1
ATOM 2463 C CA . GLU A 1 311 ? 7.858 2.337 -34.341 1.00 84.50 311 GLU A CA 1
ATOM 2464 C C . GLU A 1 311 ? 9.090 1.435 -34.313 1.00 84.50 311 GLU A C 1
ATOM 2466 O O . GLU A 1 311 ? 9.332 0.658 -35.239 1.00 84.50 311 GLU A O 1
ATOM 2471 N N . HIS A 1 312 ? 9.879 1.566 -33.255 1.00 86.38 312 HIS A N 1
ATOM 2472 C CA . HIS A 1 312 ? 11.099 0.805 -33.039 1.00 86.38 312 HIS A CA 1
ATOM 2473 C C . HIS A 1 312 ? 10.933 -0.053 -31.794 1.00 86.38 312 HIS A C 1
ATOM 2475 O O . HIS A 1 312 ? 10.63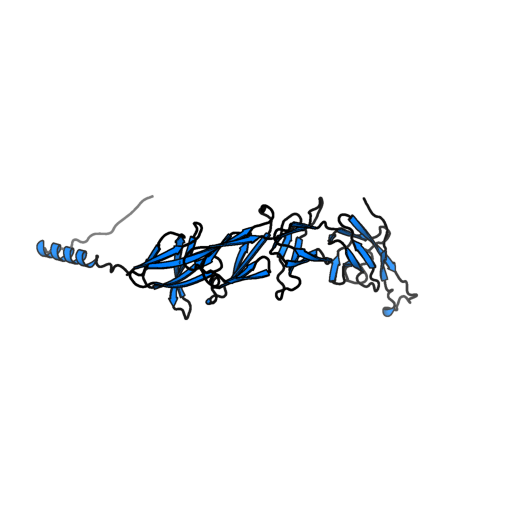3 0.467 -30.723 1.00 86.38 312 HIS A O 1
ATOM 2481 N N . VAL A 1 313 ? 11.117 -1.360 -31.947 1.00 90.75 313 VAL A N 1
ATOM 2482 C CA . VAL A 1 313 ? 11.087 -2.307 -30.832 1.00 90.75 313 VAL A CA 1
ATOM 2483 C C . VAL A 1 313 ? 12.469 -2.339 -30.199 1.00 90.75 313 VAL A C 1
ATOM 2485 O O . VAL A 1 313 ? 13.458 -2.506 -30.906 1.00 90.75 313 VAL A O 1
ATOM 2488 N N . VAL A 1 314 ? 12.532 -2.170 -28.884 1.00 90.69 314 VAL A N 1
ATOM 2489 C CA . VAL A 1 314 ? 13.775 -2.172 -28.115 1.00 90.69 314 VAL A CA 1
ATOM 2490 C C . VAL A 1 314 ? 13.666 -3.165 -26.967 1.00 90.69 314 VAL A C 1
ATOM 2492 O O . VAL A 1 314 ? 12.630 -3.243 -26.307 1.00 90.69 314 VAL A O 1
ATOM 2495 N N . ASP A 1 315 ? 14.743 -3.902 -26.720 1.00 92.62 315 ASP A N 1
ATOM 2496 C CA . ASP A 1 315 ? 14.848 -4.787 -25.564 1.00 92.62 315 ASP A CA 1
ATOM 2497 C C . ASP A 1 315 ? 15.573 -4.054 -24.432 1.00 92.62 315 ASP A C 1
ATOM 2499 O O . ASP A 1 315 ? 16.718 -3.627 -24.577 1.00 92.62 315 ASP A O 1
ATOM 2503 N N . LEU A 1 316 ? 14.875 -3.881 -23.312 1.00 92.62 316 LEU A N 1
ATOM 2504 C CA . LEU A 1 316 ? 15.363 -3.222 -22.108 1.00 92.62 316 LEU A CA 1
ATOM 2505 C C . LEU A 1 316 ? 15.888 -4.285 -21.146 1.00 92.62 316 LEU A C 1
ATOM 2507 O O . LEU A 1 316 ? 15.123 -5.095 -20.612 1.00 92.62 316 LEU A O 1
ATOM 2511 N N . VAL A 1 317 ? 17.198 -4.282 -20.919 1.00 92.56 317 VAL A N 1
ATOM 2512 C CA . VAL A 1 317 ? 17.871 -5.255 -20.055 1.00 92.56 317 VAL A CA 1
ATOM 2513 C C . VAL A 1 317 ? 18.067 -4.672 -18.659 1.00 92.56 317 VAL A C 1
ATOM 2515 O O . VAL A 1 317 ? 18.435 -3.510 -18.488 1.00 92.56 317 VAL A O 1
ATOM 2518 N N . SER A 1 318 ? 17.799 -5.493 -17.643 1.00 92.38 318 SER A N 1
ATOM 2519 C CA . SER A 1 318 ? 17.953 -5.117 -16.237 1.00 92.38 318 SER A CA 1
ATOM 2520 C C . SER A 1 318 ? 19.351 -4.565 -15.958 1.00 92.38 318 SER A C 1
ATOM 2522 O O . SER A 1 318 ? 20.346 -5.201 -16.291 1.00 92.38 318 SER A O 1
ATOM 2524 N N . SER A 1 319 ? 19.411 -3.431 -15.263 1.00 89.56 319 SER A N 1
ATOM 2525 C CA . SER A 1 319 ? 20.635 -2.725 -14.870 1.00 89.56 319 SER A CA 1
ATOM 2526 C C . SER A 1 319 ? 21.503 -2.206 -16.026 1.00 89.56 319 SER A C 1
ATOM 2528 O O . SER A 1 319 ? 22.594 -1.706 -15.762 1.00 89.56 319 SER A O 1
ATOM 2530 N N . GLU A 1 320 ? 21.044 -2.275 -17.279 1.00 90.25 320 GLU A N 1
ATOM 2531 C CA . GLU A 1 320 ? 21.782 -1.785 -18.448 1.00 90.25 320 GLU A CA 1
ATOM 2532 C C . GLU A 1 320 ? 21.181 -0.486 -19.002 1.00 90.25 320 GLU A C 1
ATOM 2534 O O . GLU A 1 320 ? 19.967 -0.260 -18.952 1.00 90.25 320 GLU A O 1
ATOM 2539 N N . LEU A 1 321 ? 22.045 0.372 -19.561 1.00 88.88 321 LEU A N 1
ATOM 2540 C CA . LEU A 1 321 ? 21.632 1.559 -20.305 1.00 88.88 321 LEU A CA 1
ATOM 2541 C C . LEU A 1 321 ? 21.441 1.231 -21.783 1.00 88.88 321 LEU A C 1
ATOM 2543 O O . LEU A 1 321 ? 22.396 0.990 -22.518 1.00 88.88 321 LEU A O 1
ATOM 2547 N N . THR A 1 322 ? 20.195 1.331 -22.230 1.00 89.31 322 THR A N 1
ATOM 2548 C CA . THR A 1 322 ? 19.832 1.333 -23.643 1.00 89.31 322 THR A CA 1
ATOM 2549 C C . THR A 1 322 ? 19.845 2.769 -24.160 1.00 89.31 322 THR A C 1
ATOM 2551 O O . THR A 1 322 ? 18.972 3.570 -23.824 1.00 89.31 322 THR A O 1
ATOM 2554 N N . GLU A 1 323 ? 20.832 3.108 -24.990 1.00 87.69 323 GLU A N 1
ATOM 2555 C CA . GLU A 1 323 ? 20.916 4.414 -25.651 1.00 87.69 323 GLU A CA 1
ATOM 2556 C C . GLU A 1 323 ? 20.422 4.317 -27.102 1.00 87.69 323 GLU A C 1
ATOM 2558 O O . GLU A 1 323 ? 20.907 3.503 -27.892 1.00 87.69 323 GLU A O 1
ATOM 2563 N N . LYS A 1 324 ? 19.469 5.172 -27.482 1.00 85.06 324 LYS A N 1
ATOM 2564 C CA . LYS A 1 324 ? 18.997 5.311 -28.869 1.00 85.06 324 LYS A CA 1
ATOM 2565 C C . LYS A 1 324 ? 19.234 6.731 -29.354 1.00 85.06 324 LYS A C 1
ATOM 2567 O O . LYS A 1 324 ? 19.080 7.674 -28.586 1.00 85.06 324 LYS A O 1
ATOM 2572 N N . LYS A 1 325 ? 19.605 6.901 -30.627 1.00 80.44 325 LYS A N 1
ATOM 2573 C CA . LYS A 1 325 ? 19.909 8.224 -31.189 1.00 80.44 325 LYS A CA 1
ATOM 2574 C C . LYS A 1 325 ? 18.836 8.686 -32.150 1.00 80.44 325 LYS A C 1
ATOM 2576 O O . LYS A 1 325 ? 18.497 7.992 -33.105 1.00 80.44 325 LYS A O 1
ATOM 2581 N N . VAL A 1 326 ? 18.352 9.902 -31.953 1.00 76.31 326 VAL A N 1
ATOM 2582 C CA . VAL A 1 326 ? 17.436 10.555 -32.884 1.00 76.31 326 VAL A CA 1
ATOM 2583 C C . VAL A 1 326 ? 18.234 11.163 -34.027 1.00 76.31 326 VAL A C 1
ATOM 2585 O O . VAL A 1 326 ? 19.198 11.911 -33.818 1.00 76.31 326 VAL A O 1
ATOM 2588 N N . ARG A 1 327 ? 17.809 10.869 -35.258 1.00 65.62 327 ARG A N 1
ATOM 2589 C CA . ARG A 1 327 ? 18.290 11.527 -36.470 1.00 65.62 327 ARG A CA 1
ATOM 2590 C C . ARG A 1 327 ? 17.139 12.177 -37.217 1.00 65.62 327 ARG A C 1
ATOM 2592 O O . ARG A 1 327 ? 16.107 11.564 -37.440 1.00 65.62 327 ARG A O 1
ATOM 2599 N N . SER A 1 328 ? 17.334 13.413 -37.657 1.00 60.28 328 SER A N 1
ATOM 2600 C CA . SER A 1 328 ? 16.378 14.058 -38.550 1.00 60.28 328 SER A CA 1
ATOM 2601 C C . SER A 1 328 ? 16.812 13.897 -39.994 1.00 60.28 328 SER A C 1
ATOM 2603 O O . SER A 1 328 ? 17.966 14.172 -40.318 1.00 60.28 328 SER A O 1
ATOM 2605 N N . VAL A 1 329 ? 15.871 13.546 -40.862 1.00 54.94 329 VAL A N 1
ATOM 2606 C CA . VAL A 1 329 ? 16.033 13.643 -42.310 1.00 54.94 329 VAL A CA 1
ATOM 2607 C C . VAL A 1 329 ? 15.041 14.685 -42.802 1.00 54.94 329 VAL A C 1
ATOM 2609 O O . VAL A 1 329 ? 13.852 14.639 -42.500 1.00 54.94 329 VAL A O 1
ATOM 2612 N N . LEU A 1 330 ? 15.543 15.680 -43.520 1.00 53.53 330 LEU A N 1
ATOM 2613 C CA . LEU A 1 330 ? 14.680 16.611 -44.226 1.00 53.53 330 LEU A CA 1
ATOM 2614 C C . LEU A 1 330 ? 14.397 15.985 -45.590 1.00 53.53 330 LEU A C 1
ATOM 2616 O O . LEU A 1 330 ? 15.334 15.773 -46.360 1.00 53.53 330 LEU A O 1
ATOM 2620 N N . VAL A 1 331 ? 13.142 15.622 -45.856 1.00 51.25 331 VAL A N 1
ATOM 2621 C CA . VAL A 1 331 ? 12.748 15.225 -47.206 1.00 51.25 331 VAL A CA 1
ATOM 2622 C C . VAL A 1 331 ? 12.518 16.519 -47.965 1.00 51.25 331 VAL A C 1
ATOM 2624 O O . VAL A 1 331 ? 11.510 17.200 -47.769 1.00 51.25 331 VAL A O 1
ATOM 2627 N N . ASP A 1 332 ? 13.510 16.889 -48.769 1.00 48.75 332 ASP A N 1
ATOM 2628 C CA . ASP A 1 332 ? 13.367 17.969 -49.733 1.00 48.75 332 ASP A CA 1
ATOM 2629 C C . ASP A 1 332 ? 12.435 17.441 -50.824 1.00 48.75 332 ASP A C 1
ATOM 2631 O O . ASP A 1 332 ? 12.792 16.578 -51.628 1.00 48.75 332 ASP A O 1
ATOM 2635 N N . LEU A 1 333 ? 11.178 17.857 -50.761 1.00 53.16 333 LEU A N 1
ATOM 2636 C CA . LEU A 1 333 ? 10.282 17.707 -51.890 1.00 53.16 333 LEU A CA 1
ATOM 2637 C C . LEU A 1 333 ? 10.733 18.789 -52.888 1.00 53.16 333 LEU A C 1
ATOM 2639 O O . LEU A 1 333 ? 10.916 19.928 -52.467 1.00 53.16 333 LEU A O 1
ATOM 2643 N N . ASP A 1 334 ? 10.967 18.445 -54.163 1.00 53.78 334 ASP A N 1
ATOM 2644 C CA . ASP A 1 334 ? 11.339 19.374 -55.255 1.00 53.78 334 ASP A CA 1
ATOM 2645 C C . ASP A 1 334 ? 10.231 20.429 -55.479 1.00 53.78 334 ASP A C 1
ATOM 2647 O O . ASP A 1 334 ? 9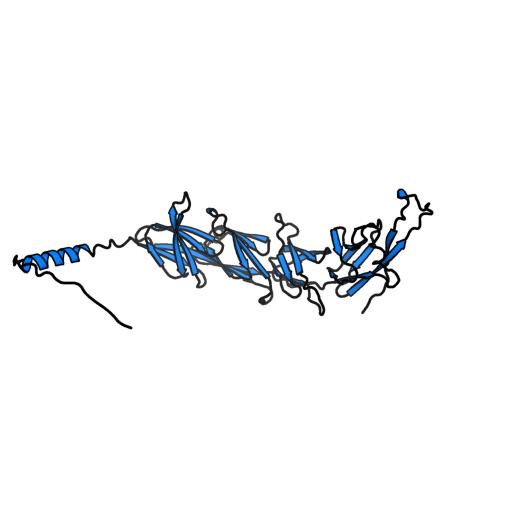.465 20.407 -56.446 1.00 53.78 334 ASP A O 1
ATOM 2651 N N . CYS A 1 335 ? 10.095 21.342 -54.528 1.00 57.69 335 CYS A N 1
ATOM 2652 C CA . CYS A 1 335 ? 8.957 22.222 -54.382 1.00 57.69 335 CYS A CA 1
ATOM 2653 C C . CYS A 1 335 ? 9.299 23.616 -54.871 1.00 57.69 335 CYS A C 1
ATOM 2655 O O . CYS A 1 335 ? 10.353 24.182 -54.578 1.00 57.69 335 CYS A O 1
ATOM 2657 N N . SER A 1 336 ? 8.354 24.212 -55.591 1.00 57.41 336 SER A N 1
ATOM 2658 C CA . SER A 1 336 ? 8.445 25.622 -55.946 1.00 57.41 336 SER A CA 1
ATOM 2659 C C . SER A 1 336 ? 8.438 26.480 -54.666 1.00 57.41 336 SER A C 1
ATOM 2661 O O . SER A 1 336 ? 7.624 26.205 -53.782 1.00 57.41 336 SER A O 1
ATOM 2663 N N . PRO A 1 337 ? 9.247 27.557 -54.569 1.00 53.44 337 PRO A N 1
ATOM 2664 C CA . PRO A 1 337 ? 9.345 28.436 -53.388 1.00 53.44 337 PRO A CA 1
ATOM 2665 C C . PRO A 1 337 ? 8.025 29.052 -52.884 1.00 53.44 337 PRO A C 1
ATOM 2667 O O . PRO A 1 337 ? 7.999 29.696 -51.839 1.00 53.44 337 PRO A O 1
ATOM 2670 N N . TRP A 1 338 ? 6.938 28.896 -53.640 1.00 56.41 338 TRP A N 1
ATOM 2671 C CA . TRP A 1 338 ? 5.629 29.502 -53.397 1.00 56.41 338 TRP A CA 1
ATOM 2672 C C . TRP A 1 338 ? 4.527 28.477 -53.111 1.00 56.41 338 TRP A C 1
ATOM 2674 O O . TRP A 1 338 ? 3.377 28.867 -52.927 1.00 56.41 338 TRP A O 1
ATOM 2684 N N . ASP A 1 339 ? 4.855 27.183 -53.080 1.00 58.62 339 ASP A N 1
ATOM 2685 C CA . ASP A 1 339 ? 3.887 26.125 -52.810 1.00 58.62 339 ASP A CA 1
ATOM 2686 C C . ASP A 1 339 ? 3.891 25.744 -51.323 1.00 58.62 339 ASP A C 1
ATOM 2688 O O . ASP A 1 339 ? 4.669 24.914 -50.856 1.00 58.62 339 ASP A O 1
ATOM 2692 N N . TRP A 1 340 ? 3.001 26.375 -50.556 1.00 50.25 340 TRP A N 1
ATOM 2693 C CA . TRP A 1 340 ? 2.877 26.145 -49.112 1.00 50.25 340 TRP A CA 1
ATOM 2694 C C . TRP A 1 340 ? 2.313 24.762 -48.770 1.00 50.25 340 TRP A C 1
ATOM 2696 O O . TRP A 1 340 ? 2.451 24.319 -47.633 1.00 50.25 340 TRP A O 1
ATOM 2706 N N . SER A 1 341 ? 1.705 24.069 -49.740 1.00 50.91 341 SER A N 1
ATOM 2707 C CA . SER A 1 341 ? 1.289 22.670 -49.579 1.00 50.91 341 SER A CA 1
ATOM 2708 C C . SER A 1 341 ? 2.458 21.686 -49.712 1.00 50.91 341 SER A C 1
ATOM 2710 O O . SER A 1 341 ? 2.323 20.515 -49.372 1.00 50.91 341 SER A O 1
ATOM 2712 N N . CYS A 1 342 ? 3.609 22.194 -50.162 1.00 52.59 342 CYS A N 1
ATOM 2713 C CA . CYS A 1 342 ? 4.822 21.462 -50.500 1.00 52.59 342 CYS A CA 1
ATOM 2714 C C . CYS A 1 342 ? 5.951 21.703 -49.471 1.00 52.59 342 CYS A C 1
ATOM 2716 O O . CYS A 1 342 ? 7.078 21.260 -49.660 1.00 52.59 342 CYS A O 1
ATOM 2718 N N . LEU A 1 343 ? 5.684 22.400 -48.356 1.00 50.38 343 LEU A N 1
ATOM 2719 C CA . LEU A 1 343 ? 6.649 22.530 -47.258 1.00 50.38 343 LEU A CA 1
ATOM 2720 C C . LEU A 1 343 ? 7.095 21.129 -46.804 1.00 50.38 343 LEU A C 1
ATOM 2722 O O . LEU A 1 343 ? 6.285 20.355 -46.297 1.00 50.38 343 LEU A O 1
ATOM 2726 N N . GLY A 1 344 ? 8.372 20.816 -47.053 1.00 51.59 344 GLY A N 1
ATOM 2727 C CA . GLY A 1 344 ? 8.948 19.476 -46.947 1.00 51.59 344 GLY A CA 1
ATOM 2728 C C . GLY A 1 344 ? 8.556 18.750 -45.665 1.00 51.59 344 GLY A C 1
ATOM 2729 O O . GLY A 1 344 ? 8.694 19.285 -44.560 1.00 51.59 344 GLY A O 1
ATOM 2730 N N . SER A 1 345 ? 8.081 17.511 -45.807 1.00 50.91 345 SER A N 1
ATOM 2731 C CA . SER A 1 345 ? 7.873 16.636 -44.661 1.00 50.91 345 SER A CA 1
ATOM 2732 C C . SER A 1 345 ? 9.233 16.330 -44.045 1.00 50.91 345 SER A C 1
ATOM 2734 O O . SER A 1 345 ? 10.080 15.646 -44.622 1.00 50.91 345 SER A O 1
ATOM 2736 N N . ARG A 1 346 ? 9.478 16.870 -42.859 1.00 53.66 346 ARG A N 1
ATOM 2737 C CA . ARG A 1 346 ? 10.640 16.490 -42.071 1.00 53.66 346 ARG A CA 1
ATOM 2738 C C . ARG A 1 346 ? 10.314 15.191 -41.346 1.00 53.66 346 ARG A C 1
ATOM 2740 O O . ARG A 1 346 ? 9.590 15.212 -40.355 1.00 53.66 346 ARG A O 1
ATOM 2747 N N . ASP A 1 347 ? 10.903 14.096 -41.803 1.00 56.09 347 ASP A N 1
ATOM 2748 C CA . ASP A 1 347 ? 10.815 12.824 -41.101 1.00 56.09 347 ASP A CA 1
ATOM 2749 C C . ASP A 1 347 ? 11.939 12.728 -40.070 1.00 56.09 347 ASP A C 1
ATOM 2751 O O . ASP A 1 347 ? 13.135 12.797 -40.378 1.00 56.09 347 ASP A O 1
ATOM 2755 N N . VAL A 1 348 ? 11.559 12.556 -38.809 1.00 59.75 348 VAL A N 1
ATOM 2756 C CA . VAL A 1 348 ? 12.510 12.294 -37.732 1.00 59.75 348 VAL A CA 1
ATOM 2757 C C . VAL A 1 348 ? 12.521 10.797 -37.453 1.00 59.75 348 VAL A C 1
ATOM 2759 O O . VAL A 1 348 ? 11.498 10.203 -37.127 1.00 59.75 348 VAL A O 1
ATOM 2762 N N . TYR A 1 349 ? 13.694 10.190 -37.596 1.00 63.34 349 TYR A N 1
ATOM 2763 C CA . TYR A 1 349 ? 13.918 8.760 -37.450 1.00 63.34 349 TYR A CA 1
ATOM 2764 C C . TYR A 1 349 ? 14.646 8.459 -36.141 1.00 63.34 349 TYR A C 1
ATOM 2766 O O . TYR A 1 349 ? 15.587 9.158 -35.755 1.00 63.34 349 TYR A O 1
ATOM 2774 N N . LEU A 1 350 ? 14.258 7.365 -35.491 1.00 65.44 350 LEU A N 1
ATOM 2775 C CA . LEU A 1 350 ? 15.074 6.748 -34.450 1.00 65.44 350 LEU A CA 1
ATOM 2776 C C . LEU A 1 350 ? 16.110 5.851 -35.122 1.00 65.44 350 LEU A C 1
ATOM 2778 O O . LEU A 1 350 ? 15.795 5.075 -36.024 1.00 65.44 350 LEU A O 1
ATOM 2782 N N . TYR A 1 351 ? 17.362 5.983 -34.703 1.00 67.56 351 TYR A N 1
ATOM 2783 C CA . TYR A 1 351 ? 18.454 5.131 -35.136 1.00 67.56 351 TYR A CA 1
ATOM 2784 C C . TYR A 1 351 ? 19.020 4.382 -33.934 1.00 67.56 351 TYR A C 1
ATOM 2786 O O . TYR A 1 351 ? 19.334 4.965 -32.893 1.00 67.56 351 TYR A O 1
ATOM 2794 N N . GLU A 1 352 ? 19.186 3.078 -34.101 1.00 59.75 352 GLU A N 1
ATOM 2795 C CA . GLU A 1 352 ? 19.822 2.224 -33.111 1.00 59.75 352 GLU A CA 1
ATOM 2796 C C . GLU A 1 352 ? 21.328 2.262 -33.354 1.00 59.75 352 GLU A C 1
ATOM 2798 O O . GLU A 1 352 ? 21.845 1.679 -34.305 1.00 59.75 352 GLU A O 1
ATOM 2803 N N . THR A 1 353 ? 22.062 3.017 -32.541 1.00 55.12 353 THR A N 1
ATOM 2804 C CA . THR A 1 353 ? 23.491 2.740 -32.411 1.00 55.12 353 THR A CA 1
ATOM 2805 C C . THR A 1 353 ? 23.626 1.616 -31.400 1.00 55.12 353 THR A C 1
ATOM 2807 O O . THR A 1 353 ? 23.394 1.862 -30.221 1.00 55.12 353 THR A O 1
ATOM 2810 N N . ASP A 1 354 ? 24.004 0.416 -31.835 1.00 42.16 354 ASP A N 1
ATOM 2811 C CA . ASP A 1 354 ? 24.313 -0.710 -30.943 1.00 42.16 354 ASP A CA 1
ATOM 2812 C C . ASP A 1 354 ? 25.611 -0.435 -30.171 1.00 42.16 354 ASP A C 1
ATOM 2814 O O . ASP A 1 354 ? 26.681 -0.971 -30.464 1.00 42.16 354 ASP A O 1
ATOM 2818 N N . LYS A 1 355 ? 25.547 0.479 -29.205 1.00 43.06 355 LYS A N 1
ATOM 2819 C CA . LYS A 1 355 ? 26.587 0.667 -28.201 1.00 43.06 355 LYS A CA 1
ATOM 2820 C C . LYS A 1 355 ? 26.002 0.284 -26.853 1.00 43.06 355 LYS A C 1
ATOM 2822 O O . LYS A 1 355 ? 25.384 1.104 -26.188 1.00 43.06 355 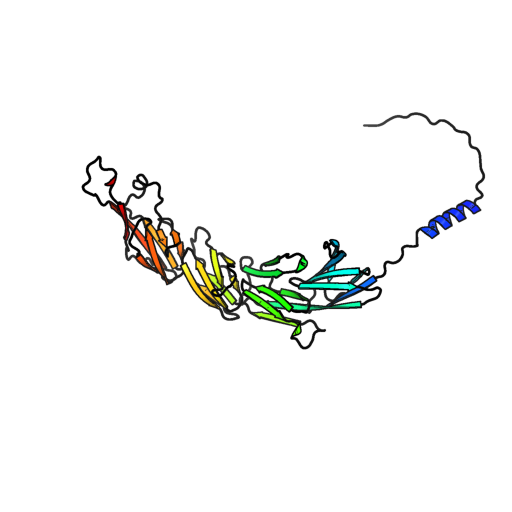LYS A O 1
ATOM 2827 N N . SER A 1 356 ? 26.213 -0.966 -26.461 1.00 36.28 356 SER A N 1
ATOM 2828 C CA . SER A 1 356 ? 26.118 -1.383 -25.065 1.00 36.28 356 SER A CA 1
ATOM 2829 C C . SER A 1 356 ? 27.257 -0.710 -24.292 1.00 36.28 356 SER A C 1
ATOM 2831 O O . SER A 1 356 ? 28.429 -0.936 -24.619 1.00 36.28 356 SER A O 1
ATOM 2833 N N . TYR A 1 357 ? 26.936 0.133 -23.313 1.00 34.38 357 TYR A N 1
ATOM 2834 C CA . TYR A 1 357 ? 27.937 0.686 -22.399 1.00 34.38 357 TYR A CA 1
ATOM 2835 C C . TYR A 1 357 ? 28.013 -0.190 -21.139 1.00 34.38 357 TYR A C 1
ATOM 2837 O O . TYR A 1 357 ? 26.957 -0.523 -20.604 1.00 34.38 357 TYR A O 1
ATOM 2845 N N . PRO A 1 358 ? 29.222 -0.600 -20.708 1.00 34.56 358 PRO A N 1
ATOM 2846 C CA . PRO A 1 358 ? 29.419 -1.350 -19.469 1.00 34.56 358 PRO A CA 1
ATOM 2847 C C . PRO A 1 358 ? 29.184 -0.509 -18.213 1.00 34.56 358 PRO A C 1
ATOM 2849 O O . PRO A 1 358 ? 29.339 0.735 -18.288 1.00 34.56 358 PRO A O 1
#

Secondary structure (DSSP, 8-state):
--------------------HHHHHHHHHHHHHTT-------EEEEEEE-SS--EEEEEEEEEETTEEEEEEEEEETTS-EEEESEEEEEEETTEEEEEEE-TT-EEEEEEEEEEEE-SSPPPTT-B-EEEEEEETTTTEEEEEES--EEEEESSEEEEEETTEEEEEEGGGSS-SSS--EEEEEPEEEEEPP-TT--S--EEEEEETT-SS---EEEETTSPEEE-SEEEEEEETTEEEEEEEPTT-EEEEPPEEEEEEEPTT--STTTTTSSS----EEETTTEEE-TT-EEEE-SEEEEEEETT-S-EEEEEE-TT-EEEEEEEEEE------TT-GGG---EEEEEE-------

Sequence (358 aa):
MTESFSFRAHRGRTQRVGFGSRGFFLFVFFLFALTSCRIKESTGEILVRAPNPGNFEIYRIESEEPLQFISEQVGSYNQPLTLPAGHYLILADCSYESVILRPSENRTLVAHQVIFNPPVSPQPDDNFSIQCNRFAKTKSRQQFDNRYTLNILHGTRDLLVGMVPMTIKFDDFANHENPQLLSYNLSGMRVNAYDGMKPKTSFFISPVNGLLSVTETQEFGHWQFLLGGEYRLEVNGTSMDVTLKEGEQLEVAPAFLRVDVSESVNLNTSSNILGTPSYVELNGGHWLDLNETYPVLPGTATLKMNGSLKEHVVDLVSSELTEKKVRSVLVDLDCSPWDWSCLGSRDVYLYETDKSYP